Protein AF-A0A849QT99-F1 (afdb_monomer)

Structure (mmCIF, N/CA/C/O backbone):
data_AF-A0A849QT99-F1
#
_entry.id   AF-A0A849QT99-F1
#
loop_
_atom_site.group_PDB
_atom_site.id
_atom_site.type_symbol
_atom_site.label_atom_id
_atom_site.label_alt_id
_atom_site.label_comp_id
_atom_site.label_asym_id
_atom_site.label_entity_id
_atom_site.label_seq_id
_atom_site.pdbx_PDB_ins_code
_atom_site.Cartn_x
_atom_site.Cartn_y
_atom_site.Cartn_z
_atom_site.occupancy
_atom_site.B_iso_or_equiv
_atom_site.auth_seq_id
_atom_site.auth_comp_id
_atom_site.auth_asym_id
_atom_site.auth_atom_id
_atom_site.pdbx_PDB_model_num
ATOM 1 N N . MET A 1 1 ? -16.423 24.291 1.013 1.00 53.94 1 MET A N 1
ATOM 2 C CA . MET A 1 1 ? -15.463 23.301 0.474 1.00 53.94 1 MET A CA 1
ATOM 3 C C . MET A 1 1 ? -14.773 23.916 -0.740 1.00 53.94 1 MET A C 1
ATOM 5 O O . MET A 1 1 ? -15.398 24.032 -1.789 1.00 53.94 1 MET A O 1
ATOM 9 N N . ALA A 1 2 ? -13.547 24.424 -0.593 1.00 51.53 2 ALA A N 1
ATOM 10 C CA . ALA A 1 2 ? -12.810 24.988 -1.724 1.00 51.53 2 ALA A CA 1
ATOM 11 C C . ALA A 1 2 ? -12.424 23.840 -2.667 1.00 51.53 2 ALA A C 1
ATOM 13 O O . ALA A 1 2 ? -11.686 22.941 -2.269 1.00 51.53 2 ALA A O 1
ATOM 14 N N . LYS A 1 3 ? -12.962 23.822 -3.894 1.00 58.91 3 LYS A N 1
ATOM 15 C CA . LYS A 1 3 ? -12.479 22.886 -4.916 1.00 58.91 3 LYS A CA 1
ATOM 16 C C . LYS A 1 3 ? -10.993 23.191 -5.122 1.00 58.91 3 LYS A C 1
ATOM 18 O O . LYS A 1 3 ? -10.685 24.364 -5.354 1.00 58.91 3 LYS A O 1
ATOM 23 N N . PRO A 1 4 ? -10.080 22.203 -5.052 1.00 63.72 4 PRO A N 1
ATOM 24 C CA . PRO A 1 4 ? -8.715 22.442 -5.494 1.00 63.72 4 PRO A CA 1
ATOM 25 C C . PRO A 1 4 ? -8.794 23.030 -6.902 1.00 63.72 4 PRO A C 1
ATOM 27 O O . PRO A 1 4 ? -9.534 22.525 -7.755 1.00 63.72 4 PRO A O 1
ATOM 30 N N . GLY A 1 5 ? -8.111 24.155 -7.121 1.00 77.69 5 GLY A N 1
ATOM 31 C CA . GLY A 1 5 ? -8.094 24.784 -8.435 1.00 77.69 5 GLY A CA 1
ATOM 32 C C . GLY A 1 5 ? -7.658 23.745 -9.466 1.00 77.69 5 GLY A C 1
ATOM 33 O O . GLY A 1 5 ? -6.750 22.961 -9.189 1.00 77.69 5 GLY A O 1
ATOM 34 N N . LYS A 1 6 ? -8.295 23.713 -10.644 1.00 84.25 6 LYS A N 1
ATOM 35 C CA . LYS A 1 6 ? -7.950 22.763 -11.723 1.00 84.25 6 LYS A CA 1
ATOM 36 C C . LYS A 1 6 ? -6.435 22.731 -11.994 1.00 84.25 6 LYS A C 1
ATOM 38 O O . LYS A 1 6 ? -5.886 21.673 -12.280 1.00 84.25 6 LYS A O 1
ATOM 43 N N . SER A 1 7 ? -5.766 23.869 -11.803 1.00 85.50 7 SER A N 1
ATOM 44 C CA . SER A 1 7 ? -4.314 24.032 -11.877 1.00 85.50 7 SER A CA 1
ATOM 45 C C . SER A 1 7 ? -3.535 23.156 -10.888 1.00 85.50 7 SER A C 1
ATOM 47 O O . SER A 1 7 ? -2.526 22.580 -11.269 1.00 85.50 7 SER A O 1
ATOM 49 N N . VAL A 1 8 ? -3.997 22.997 -9.643 1.00 90.25 8 VAL A N 1
ATOM 50 C CA . VAL A 1 8 ? -3.313 22.176 -8.626 1.00 90.25 8 VAL A CA 1
ATOM 51 C C . VAL A 1 8 ? -3.370 20.697 -8.996 1.00 90.25 8 VAL A C 1
ATOM 53 O O . VAL A 1 8 ? -2.347 20.023 -8.973 1.00 90.25 8 VAL A O 1
ATOM 56 N N . ILE A 1 9 ? -4.547 20.200 -9.393 1.00 89.12 9 ILE A N 1
ATOM 57 C CA . ILE A 1 9 ? -4.707 18.804 -9.836 1.00 89.12 9 ILE A CA 1
ATOM 58 C C . ILE A 1 9 ? -3.807 18.528 -11.042 1.00 89.12 9 ILE A C 1
ATOM 60 O O . ILE A 1 9 ? -3.132 17.503 -11.087 1.00 89.12 9 ILE A O 1
ATOM 64 N N . PHE A 1 10 ? -3.769 19.457 -11.997 1.00 90.06 10 PHE A N 1
ATOM 65 C CA . PHE A 1 10 ? -2.917 19.340 -13.172 1.00 90.06 10 PHE A CA 1
ATOM 66 C C . PHE A 1 10 ? -1.425 19.280 -12.808 1.00 90.06 10 PHE A C 1
ATOM 68 O O . PHE A 1 10 ? -0.713 18.408 -13.298 1.00 90.06 10 PHE A O 1
ATOM 75 N N . ILE A 1 11 ? -0.963 20.143 -11.896 1.00 93.81 11 ILE A N 1
ATOM 76 C CA . ILE A 1 11 ? 0.425 20.133 -11.410 1.00 93.81 11 ILE A CA 1
ATOM 77 C C . ILE A 1 11 ? 0.756 18.807 -10.714 1.00 93.81 11 ILE A C 1
ATOM 79 O O . ILE A 1 11 ? 1.790 18.211 -11.002 1.00 93.81 11 ILE A O 1
ATOM 83 N N . LEU A 1 12 ? -0.119 18.306 -9.837 1.00 92.25 12 LEU A N 1
ATOM 84 C CA . LEU A 1 12 ? 0.098 17.028 -9.148 1.00 92.25 12 LEU A CA 1
ATOM 85 C C . LEU A 1 12 ? 0.144 15.847 -10.126 1.00 92.25 12 LEU A C 1
ATOM 87 O O . LEU A 1 12 ? 0.982 14.960 -9.973 1.00 92.25 12 LEU A O 1
ATOM 91 N N . ALA A 1 13 ? -0.710 15.851 -11.152 1.00 91.12 13 ALA A N 1
ATOM 92 C CA . ALA A 1 13 ? -0.686 14.837 -12.201 1.00 91.12 13 ALA A CA 1
ATOM 93 C C . ALA A 1 13 ? 0.628 14.876 -13.001 1.00 91.12 13 ALA A C 1
ATOM 95 O O . ALA A 1 13 ? 1.228 13.829 -13.242 1.00 91.12 13 ALA A O 1
ATOM 96 N N . LEU A 1 14 ? 1.119 16.071 -13.352 1.00 92.62 14 LEU A N 1
ATOM 97 C CA . LEU A 1 14 ? 2.417 16.231 -14.015 1.00 92.62 14 LEU A CA 1
ATOM 98 C C . LEU A 1 14 ? 3.575 15.735 -13.144 1.00 92.62 14 LEU A C 1
ATOM 100 O O . LEU A 1 14 ? 4.442 15.015 -13.637 1.00 92.62 14 LEU A O 1
ATOM 104 N N . LEU A 1 15 ? 3.574 16.070 -11.851 1.00 94.25 15 LEU A N 1
ATOM 105 C CA . LEU A 1 15 ? 4.593 15.601 -10.909 1.00 94.25 15 LEU A CA 1
ATOM 106 C C . LEU A 1 15 ? 4.579 14.077 -10.771 1.00 94.25 15 LEU A C 1
ATOM 108 O O . LEU A 1 15 ? 5.643 13.464 -10.746 1.00 94.25 15 LEU A O 1
ATOM 112 N N . LEU A 1 16 ? 3.397 13.453 -10.740 1.00 93.25 16 LEU A N 1
ATOM 113 C CA . LEU A 1 16 ? 3.276 11.997 -10.701 1.00 93.25 16 LEU A CA 1
ATOM 114 C C . LEU A 1 16 ? 3.865 11.349 -11.962 1.00 93.25 16 LEU A C 1
ATOM 116 O O . LEU A 1 16 ? 4.638 10.400 -11.855 1.00 93.25 16 LEU A O 1
ATOM 120 N N . ILE A 1 17 ? 3.549 11.877 -13.148 1.00 90.19 17 ILE A N 1
ATOM 121 C CA . ILE A 1 17 ? 4.090 11.372 -14.420 1.00 90.19 17 ILE A CA 1
ATOM 122 C C . ILE A 1 17 ? 5.618 11.517 -14.447 1.00 90.19 17 ILE A C 1
ATOM 124 O O . ILE A 1 17 ? 6.328 10.556 -14.749 1.00 90.19 17 ILE A O 1
ATOM 128 N N . ALA A 1 18 ? 6.138 12.688 -14.070 1.00 91.31 18 ALA A N 1
ATOM 129 C CA . ALA A 1 18 ? 7.574 12.941 -14.002 1.00 91.31 18 ALA A CA 1
ATOM 130 C C . ALA A 1 18 ? 8.279 12.009 -13.000 1.00 91.31 18 ALA A C 1
ATOM 132 O O . ALA A 1 18 ? 9.357 11.486 -13.295 1.00 91.31 18 ALA A O 1
ATOM 133 N N . ALA A 1 19 ? 7.653 11.741 -11.849 1.00 92.81 19 ALA A N 1
ATOM 134 C CA . ALA A 1 19 ? 8.160 10.803 -10.856 1.00 92.81 19 ALA A CA 1
ATOM 135 C C . ALA A 1 19 ? 8.186 9.367 -11.394 1.00 92.81 19 ALA A C 1
ATOM 137 O O . ALA A 1 19 ? 9.161 8.656 -11.165 1.00 92.81 19 ALA A O 1
ATOM 138 N N . VAL A 1 20 ? 7.165 8.930 -12.135 1.00 91.94 20 VAL A N 1
ATOM 139 C CA . VAL A 1 20 ? 7.119 7.583 -12.728 1.00 91.94 20 VAL A CA 1
ATOM 140 C C . VAL A 1 20 ? 8.241 7.395 -13.755 1.00 91.94 20 VAL A C 1
ATOM 142 O O . VAL A 1 20 ? 8.965 6.398 -13.703 1.00 91.94 20 VAL A O 1
ATOM 145 N N . ILE A 1 21 ? 8.439 8.370 -14.647 1.00 89.94 21 ILE A N 1
ATOM 146 C CA . ILE A 1 21 ? 9.505 8.334 -15.664 1.00 89.94 21 ILE A CA 1
ATOM 147 C C . ILE A 1 21 ? 10.889 8.341 -14.999 1.00 89.94 21 ILE A C 1
ATOM 149 O O . ILE A 1 21 ? 11.753 7.531 -15.333 1.00 89.94 21 ILE A O 1
ATOM 153 N N . SER A 1 22 ? 11.092 9.212 -14.011 1.00 90.25 22 SER A N 1
ATOM 154 C CA . SER A 1 22 ? 12.375 9.318 -13.305 1.00 90.25 22 SER A CA 1
ATOM 155 C C . SER A 1 22 ? 12.701 8.051 -12.511 1.00 90.25 22 SER A C 1
ATOM 157 O O . SER A 1 22 ? 13.819 7.548 -12.575 1.00 90.25 22 SER A O 1
ATOM 159 N N . ASN A 1 23 ? 11.725 7.479 -11.799 1.00 91.81 23 ASN A N 1
ATOM 160 C CA . ASN A 1 23 ? 11.951 6.278 -10.991 1.00 91.81 23 ASN A CA 1
ATOM 161 C C . ASN A 1 23 ? 12.163 5.015 -11.833 1.00 91.81 23 ASN A C 1
ATOM 163 O O . ASN A 1 23 ? 12.862 4.105 -11.399 1.00 91.81 23 ASN A O 1
ATOM 167 N N . THR A 1 24 ? 11.593 4.940 -13.036 1.00 91.50 24 THR A N 1
ATOM 168 C CA . THR A 1 24 ? 11.856 3.819 -13.956 1.00 91.50 24 THR A CA 1
ATOM 169 C C . THR A 1 24 ? 13.264 3.893 -14.559 1.00 91.50 24 THR A C 1
ATOM 171 O O . THR A 1 24 ? 13.890 2.860 -14.789 1.00 91.50 24 THR A O 1
ATOM 174 N N . ALA A 1 25 ? 13.826 5.091 -14.720 1.00 89.81 25 ALA A N 1
ATOM 175 C CA . ALA A 1 25 ? 15.198 5.292 -15.191 1.00 89.81 25 ALA A CA 1
ATOM 176 C C . ALA A 1 25 ? 16.273 4.836 -14.173 1.00 89.81 25 ALA A C 1
ATOM 178 O O . ALA A 1 25 ? 17.350 4.364 -14.553 1.00 89.81 25 ALA A O 1
ATOM 179 N N . ILE A 1 26 ? 15.966 4.900 -12.872 1.00 89.38 26 ILE A N 1
ATOM 180 C CA . ILE A 1 26 ? 16.900 4.593 -11.777 1.00 89.38 26 ILE A CA 1
ATOM 181 C C . ILE A 1 26 ? 16.847 3.101 -11.398 1.00 89.38 26 ILE A C 1
ATOM 183 O O . ILE A 1 26 ? 15.781 2.517 -11.215 1.00 89.38 26 ILE A O 1
ATOM 187 N N . GLY A 1 27 ? 18.011 2.464 -11.245 1.00 86.81 27 GLY A N 1
ATOM 188 C CA . GLY A 1 27 ? 18.124 1.081 -10.774 1.00 86.81 27 GLY A CA 1
ATOM 189 C C . GLY A 1 27 ? 19.556 0.552 -10.829 1.00 86.81 27 GLY A C 1
ATOM 190 O O . GLY A 1 27 ? 20.497 1.321 -10.997 1.00 86.81 27 GLY A O 1
ATOM 191 N N . SER A 1 28 ? 19.722 -0.770 -10.716 1.00 83.81 28 SER A N 1
ATOM 192 C CA . SER A 1 28 ? 21.034 -1.445 -10.791 1.00 83.81 28 SER A CA 1
ATOM 193 C C . SER A 1 28 ? 21.766 -1.225 -12.118 1.00 83.81 28 SER A C 1
ATOM 195 O O . SER A 1 28 ? 22.984 -1.353 -12.181 1.00 83.81 28 SER A O 1
ATOM 197 N N . THR A 1 29 ? 21.027 -0.873 -13.169 1.00 86.75 29 THR A N 1
ATOM 198 C CA . THR A 1 29 ? 21.556 -0.405 -14.449 1.00 86.75 29 THR A CA 1
ATOM 199 C C . THR A 1 29 ? 21.038 1.007 -14.708 1.00 86.75 29 THR A C 1
ATOM 201 O O . THR A 1 29 ? 19.829 1.239 -14.715 1.00 86.75 29 THR A O 1
ATOM 204 N N . SER A 1 30 ? 21.913 1.988 -14.900 1.00 81.25 30 SER A N 1
ATOM 205 C CA . SER A 1 30 ? 21.450 3.327 -15.268 1.00 81.25 30 SER A CA 1
ATOM 206 C C . SER A 1 30 ? 20.892 3.292 -16.692 1.00 81.25 30 SER A C 1
ATOM 208 O O . SER A 1 30 ? 21.580 2.920 -17.640 1.00 81.25 30 SER A O 1
ATOM 210 N N . ILE A 1 31 ? 19.615 3.642 -16.838 1.00 90.44 31 ILE A N 1
ATOM 211 C CA . ILE A 1 31 ? 18.966 3.848 -18.134 1.00 90.44 31 ILE A CA 1
ATOM 212 C C . ILE A 1 31 ? 18.606 5.325 -18.178 1.00 90.44 31 ILE A C 1
ATOM 214 O O . ILE A 1 31 ? 18.011 5.834 -17.230 1.00 90.44 31 ILE A O 1
ATOM 218 N N . SER A 1 32 ? 18.996 6.029 -19.238 1.00 89.81 32 SER A N 1
ATOM 219 C CA . SER A 1 32 ? 18.742 7.465 -19.333 1.00 89.81 32 SER A CA 1
ATOM 220 C C . SER A 1 32 ? 17.229 7.762 -19.304 1.00 89.81 32 SER A C 1
ATOM 222 O O . SER A 1 32 ? 16.446 6.997 -19.881 1.00 89.81 32 SER A O 1
ATOM 224 N N . PRO A 1 33 ? 16.777 8.844 -18.636 1.00 87.88 33 PRO A N 1
ATOM 225 C CA . PRO A 1 33 ? 15.350 9.156 -18.520 1.00 87.88 33 PRO A CA 1
ATOM 226 C C . PRO A 1 33 ? 14.629 9.332 -19.859 1.00 87.88 33 PRO A C 1
ATOM 228 O O . PRO A 1 33 ? 13.448 9.006 -19.956 1.00 87.88 33 PRO A O 1
ATOM 231 N N . ASP A 1 34 ? 15.329 9.796 -20.896 1.00 89.69 34 ASP A N 1
ATOM 232 C CA . ASP A 1 34 ? 14.804 9.892 -22.258 1.00 89.69 34 ASP A CA 1
ATOM 233 C C . ASP A 1 34 ? 14.486 8.505 -22.831 1.00 89.69 34 ASP A C 1
ATOM 235 O O . ASP A 1 34 ? 13.385 8.289 -23.331 1.00 89.69 34 ASP A O 1
ATOM 239 N N . VAL A 1 35 ? 15.395 7.536 -22.684 1.00 90.12 35 VAL A N 1
ATOM 240 C CA . VAL A 1 35 ? 15.179 6.151 -23.122 1.00 90.12 35 VAL A CA 1
ATOM 241 C C . VAL A 1 35 ? 14.017 5.521 -22.358 1.00 90.12 35 VAL A C 1
ATOM 243 O O . VAL A 1 35 ? 13.148 4.902 -22.970 1.00 90.12 35 VAL A O 1
ATOM 246 N N . SER A 1 36 ? 13.949 5.738 -21.040 1.00 90.62 36 SER A N 1
ATOM 247 C CA . SER A 1 36 ? 12.822 5.278 -20.221 1.00 90.62 36 SER A CA 1
ATOM 248 C C . SER A 1 36 ? 11.493 5.847 -20.729 1.00 90.62 36 SER A C 1
ATOM 250 O O . SER A 1 36 ? 10.547 5.099 -20.972 1.00 90.62 36 SER A O 1
ATOM 252 N N . ALA A 1 37 ? 11.430 7.159 -20.982 1.00 90.31 37 ALA A N 1
ATOM 253 C CA . ALA A 1 37 ? 10.232 7.808 -21.505 1.00 90.31 37 ALA A CA 1
ATOM 254 C C . ALA A 1 37 ? 9.802 7.227 -22.861 1.00 90.31 37 ALA A C 1
ATOM 256 O O . ALA A 1 37 ? 8.620 6.938 -23.048 1.00 90.31 37 ALA A O 1
ATOM 257 N N . LYS A 1 38 ? 10.744 6.997 -23.785 1.00 90.69 38 LYS A N 1
ATOM 258 C CA . LYS A 1 38 ? 10.446 6.395 -25.095 1.00 90.69 38 LYS A CA 1
ATOM 259 C C . LYS A 1 38 ? 9.895 4.974 -24.971 1.00 90.69 38 LYS A C 1
ATOM 261 O O . LYS A 1 38 ? 8.909 4.651 -25.635 1.00 90.69 38 LYS A O 1
ATOM 266 N N . ILE A 1 39 ? 10.479 4.148 -24.097 1.00 90.62 39 ILE A N 1
ATOM 267 C CA . ILE A 1 39 ? 9.983 2.791 -23.825 1.00 90.62 39 ILE A CA 1
ATOM 268 C C . ILE A 1 39 ? 8.557 2.858 -23.268 1.00 90.62 39 ILE A C 1
ATOM 270 O O . ILE A 1 39 ? 7.673 2.162 -23.761 1.00 90.62 39 ILE A O 1
ATOM 274 N N . LEU A 1 40 ? 8.300 3.731 -22.287 1.00 90.69 40 LEU A N 1
ATOM 275 C CA . LEU A 1 40 ? 6.970 3.883 -21.691 1.00 90.69 40 LEU A CA 1
ATOM 276 C C . LEU A 1 40 ? 5.925 4.348 -22.711 1.00 90.69 40 LEU A C 1
ATOM 278 O O . LEU A 1 40 ? 4.847 3.764 -22.777 1.00 90.69 40 LEU A O 1
ATOM 282 N N . VAL A 1 41 ? 6.242 5.353 -23.532 1.00 90.19 41 VAL A N 1
ATOM 283 C CA . VAL A 1 41 ? 5.352 5.830 -24.605 1.00 90.19 41 VAL A CA 1
ATOM 284 C C . VAL A 1 41 ? 5.048 4.705 -25.592 1.00 90.19 41 VAL A C 1
ATOM 286 O O . VAL A 1 41 ? 3.888 4.509 -25.950 1.00 90.19 41 VAL A O 1
ATOM 289 N N . THR A 1 42 ? 6.062 3.930 -25.979 1.00 88.00 42 THR A N 1
ATOM 290 C CA . THR A 1 42 ? 5.898 2.796 -26.897 1.00 88.00 42 THR A CA 1
ATOM 291 C C . THR A 1 42 ? 5.004 1.718 -26.288 1.00 88.00 42 THR A C 1
ATOM 293 O O . THR A 1 42 ? 4.057 1.287 -26.934 1.00 88.00 42 THR A O 1
ATOM 296 N N . LYS A 1 43 ? 5.202 1.351 -25.015 1.00 88.69 43 LYS A N 1
ATOM 297 C CA . LYS A 1 43 ? 4.354 0.363 -24.324 1.00 88.69 43 LYS A CA 1
ATOM 298 C C . LYS A 1 43 ? 2.920 0.833 -24.103 1.00 88.69 43 LYS A C 1
ATOM 300 O O . LYS A 1 43 ? 1.990 0.039 -24.225 1.00 88.69 43 LYS A O 1
ATOM 305 N N . ILE A 1 44 ? 2.718 2.116 -23.806 1.00 87.44 44 ILE A N 1
ATOM 306 C CA . ILE A 1 44 ? 1.374 2.700 -23.719 1.00 87.44 44 ILE A CA 1
ATOM 307 C C . ILE A 1 44 ? 0.690 2.630 -25.085 1.00 87.44 44 ILE A C 1
ATOM 309 O O . ILE A 1 44 ? -0.462 2.213 -25.168 1.00 87.44 44 ILE A O 1
ATOM 313 N N . PHE A 1 45 ? 1.403 2.993 -26.151 1.00 86.25 45 PHE A N 1
ATOM 314 C CA . PHE A 1 45 ? 0.885 2.916 -27.511 1.00 86.25 45 PHE A CA 1
ATOM 315 C C . PHE A 1 45 ? 0.538 1.477 -27.912 1.00 86.25 45 PHE A C 1
ATOM 317 O O . PHE A 1 45 ? -0.572 1.245 -28.379 1.00 86.25 45 PHE A O 1
ATOM 324 N N . GLU A 1 46 ? 1.424 0.508 -27.660 1.00 84.00 46 GLU A N 1
ATOM 325 C CA . GLU A 1 46 ? 1.176 -0.922 -27.902 1.00 84.00 46 GLU A CA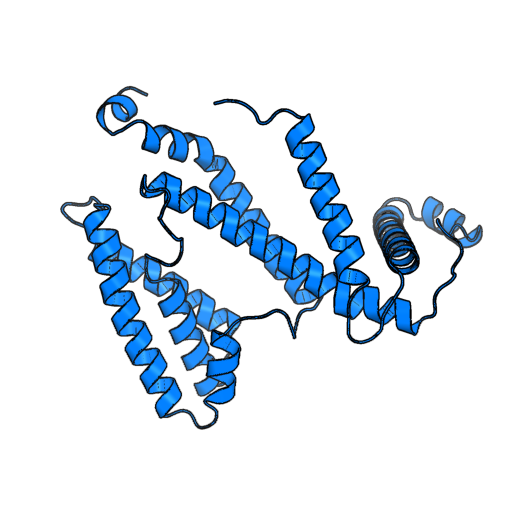 1
ATOM 326 C C . GLU A 1 46 ? -0.071 -1.416 -27.157 1.00 84.00 46 GLU A C 1
ATOM 328 O O . GLU A 1 46 ? -0.923 -2.073 -27.751 1.00 84.00 46 GLU A O 1
ATOM 333 N N . SER A 1 47 ? -0.231 -1.039 -25.885 1.00 84.94 47 SER A N 1
ATOM 334 C CA . SER A 1 47 ? -1.397 -1.405 -25.071 1.00 84.94 47 SER A CA 1
ATOM 335 C C . SER A 1 47 ? -2.704 -0.806 -25.611 1.00 84.94 47 SER A C 1
ATOM 337 O O . SER A 1 47 ? -3.719 -1.499 -25.730 1.00 84.94 47 SER A O 1
ATOM 339 N N . ILE A 1 48 ? -2.684 0.471 -26.014 1.00 84.25 48 ILE A N 1
ATOM 340 C CA . ILE A 1 48 ? -3.831 1.135 -26.654 1.00 84.25 48 ILE A CA 1
ATOM 341 C C . ILE A 1 48 ? -4.152 0.472 -27.996 1.00 84.25 48 ILE A C 1
ATOM 343 O O . ILE A 1 48 ? -5.324 0.249 -28.308 1.00 84.25 48 ILE A O 1
ATOM 347 N N . LEU A 1 49 ? -3.131 0.142 -28.785 1.00 81.88 49 LEU A N 1
ATOM 348 C CA . LEU A 1 49 ? -3.281 -0.485 -30.091 1.00 81.88 49 LEU A CA 1
ATOM 349 C C . LEU A 1 49 ? -3.859 -1.901 -29.971 1.00 81.88 49 LEU A C 1
ATOM 351 O O . LEU A 1 49 ? -4.744 -2.255 -30.748 1.00 81.88 49 LEU A O 1
ATOM 355 N N . GLU A 1 50 ? -3.426 -2.686 -28.982 1.00 82.94 50 GLU A N 1
ATOM 356 C CA . GLU A 1 50 ? -3.980 -4.013 -28.692 1.00 82.94 50 GLU A CA 1
ATOM 357 C C . GLU A 1 50 ? -5.452 -3.917 -28.265 1.00 82.94 50 GLU A C 1
ATOM 359 O O . GLU A 1 50 ? -6.305 -4.657 -28.764 1.00 82.94 50 GLU A O 1
ATOM 364 N N . MET A 1 51 ? -5.779 -2.970 -27.378 1.00 82.81 51 MET A N 1
ATOM 365 C CA . MET A 1 51 ? -7.158 -2.731 -26.947 1.00 82.81 51 MET A CA 1
ATOM 366 C C . MET A 1 51 ? -8.044 -2.285 -28.118 1.00 82.81 51 MET A C 1
ATOM 368 O O . MET A 1 51 ? -9.166 -2.767 -28.261 1.00 82.81 51 MET A O 1
ATOM 372 N N . THR A 1 52 ? -7.524 -1.417 -28.987 1.00 80.25 52 THR A N 1
ATOM 373 C CA . THR A 1 52 ? -8.222 -0.948 -30.191 1.00 80.25 52 THR A CA 1
ATOM 374 C C . THR A 1 52 ? -8.381 -2.068 -31.214 1.00 80.25 52 THR A C 1
ATOM 376 O O . THR A 1 52 ? -9.445 -2.184 -31.808 1.00 80.25 52 THR A O 1
ATOM 379 N N . GLY A 1 53 ? -7.387 -2.943 -31.382 1.00 78.06 53 GLY A N 1
ATOM 380 C CA . GLY A 1 53 ? -7.425 -4.055 -32.338 1.00 78.06 53 GLY A CA 1
ATOM 381 C C . GLY A 1 53 ? -8.445 -5.135 -32.003 1.00 78.06 53 GLY A C 1
ATOM 382 O O . GLY A 1 53 ? -9.002 -5.748 -32.911 1.00 78.06 53 GLY A O 1
ATOM 383 N N . LYS A 1 54 ? -8.774 -5.310 -30.717 1.00 81.38 54 LYS A N 1
ATOM 384 C CA . LYS A 1 54 ? -9.901 -6.157 -30.287 1.00 81.38 54 LYS A CA 1
ATOM 385 C C . LYS A 1 54 ? -11.258 -5.601 -30.735 1.00 81.38 54 LYS A C 1
ATOM 387 O O . LYS A 1 54 ? -12.201 -6.371 -30.885 1.00 81.38 54 LYS A O 1
ATOM 392 N N . ILE A 1 55 ? -11.355 -4.287 -30.947 1.00 80.69 55 ILE A N 1
ATOM 393 C CA . ILE A 1 55 ? -12.588 -3.587 -31.339 1.00 80.69 55 ILE A CA 1
ATOM 394 C C . ILE A 1 55 ? -12.623 -3.333 -32.860 1.00 80.69 55 ILE A C 1
ATOM 396 O O . ILE A 1 55 ? -13.669 -3.485 -33.484 1.00 80.69 55 ILE A O 1
ATOM 400 N N . PHE A 1 56 ? -11.482 -2.999 -33.475 1.00 81.94 56 PHE A N 1
ATOM 401 C CA . PHE A 1 56 ? -11.332 -2.650 -34.893 1.00 81.94 56 PHE A CA 1
ATOM 402 C C . PHE A 1 56 ? -10.109 -3.347 -35.530 1.00 81.94 56 PHE A C 1
ATOM 404 O O . PHE A 1 56 ? -9.067 -2.715 -35.738 1.00 81.94 56 PHE A O 1
ATOM 411 N N . PRO A 1 57 ? -10.217 -4.637 -35.900 1.00 76.56 57 PRO A N 1
ATOM 412 C CA . PRO A 1 57 ? -9.079 -5.436 -36.374 1.00 76.56 57 PRO A CA 1
ATOM 413 C C . PRO A 1 57 ? -8.402 -4.885 -37.641 1.00 76.56 57 PRO A C 1
ATOM 415 O O . PRO A 1 57 ? -7.183 -4.970 -37.794 1.00 76.56 57 PRO A O 1
ATOM 418 N N . SER A 1 58 ? -9.181 -4.281 -38.544 1.00 73.00 58 SER A N 1
ATOM 419 C CA . SER A 1 58 ? -8.696 -3.713 -39.809 1.00 73.00 58 SER A CA 1
ATOM 420 C C . SER A 1 58 ? -7.824 -2.467 -39.623 1.00 73.00 58 SER A C 1
ATOM 422 O O . SER A 1 58 ? -6.937 -2.217 -40.435 1.00 73.00 58 SER A O 1
ATOM 424 N N . VAL A 1 59 ? -8.026 -1.697 -38.549 1.00 73.00 59 VAL A N 1
ATOM 425 C CA . VAL A 1 59 ? -7.214 -0.507 -38.245 1.00 73.00 59 VAL A CA 1
ATOM 426 C C . VAL A 1 59 ? -5.829 -0.925 -37.753 1.00 73.00 59 VAL A C 1
ATOM 428 O O . VAL A 1 59 ? -4.820 -0.418 -38.241 1.00 73.00 59 VAL A O 1
ATOM 431 N N . THR A 1 60 ? -5.768 -1.901 -36.846 1.00 69.44 60 THR A N 1
ATOM 432 C CA . THR A 1 60 ? -4.505 -2.394 -36.280 1.00 69.44 60 THR A CA 1
ATOM 433 C C . THR A 1 60 ? -3.645 -3.105 -37.318 1.00 69.44 60 THR A C 1
ATOM 435 O O . THR A 1 60 ? -2.443 -2.853 -37.375 1.00 69.44 60 THR A O 1
ATOM 438 N N . ALA A 1 61 ? -4.256 -3.915 -38.191 1.00 68.06 61 ALA A N 1
ATOM 439 C CA . ALA A 1 61 ? -3.548 -4.579 -39.283 1.00 68.06 61 ALA A CA 1
ATOM 440 C C . ALA A 1 61 ? -2.892 -3.570 -40.243 1.00 68.06 61 ALA A C 1
ATOM 442 O O . ALA A 1 61 ? -1.732 -3.736 -40.610 1.00 68.06 61 ALA A O 1
ATOM 443 N N . ASN A 1 62 ? -3.592 -2.481 -40.583 1.00 69.25 62 ASN A N 1
ATOM 444 C CA . ASN A 1 62 ? -3.045 -1.416 -41.428 1.00 69.25 62 ASN A CA 1
ATOM 445 C C . ASN A 1 62 ? -1.930 -0.618 -40.729 1.00 69.25 62 ASN A C 1
ATOM 447 O O . ASN A 1 62 ? -0.964 -0.215 -41.372 1.00 69.25 62 ASN A O 1
ATOM 451 N N . MET A 1 63 ? -2.028 -0.389 -39.417 1.00 69.44 63 MET A N 1
ATOM 452 C CA . MET A 1 63 ? -0.988 0.316 -38.656 1.00 69.44 63 MET A CA 1
ATOM 453 C C . MET A 1 63 ? 0.285 -0.522 -38.476 1.00 69.44 63 MET A C 1
ATOM 455 O O . MET A 1 63 ? 1.385 0.007 -38.634 1.00 69.44 63 MET A O 1
ATOM 459 N N . GLN A 1 64 ? 0.149 -1.825 -38.206 1.00 68.00 64 GLN A N 1
ATOM 460 C CA . GLN A 1 64 ? 1.284 -2.750 -38.127 1.00 68.00 64 GLN A CA 1
ATOM 461 C C . GLN A 1 64 ? 1.937 -2.971 -39.496 1.00 68.00 64 GLN A C 1
ATOM 463 O O . GLN A 1 64 ? 3.161 -2.949 -39.587 1.00 68.00 64 GLN A O 1
ATOM 468 N N . ALA A 1 65 ? 1.144 -3.112 -40.566 1.00 63.31 65 ALA A N 1
ATOM 469 C CA . ALA A 1 65 ? 1.659 -3.265 -41.929 1.00 63.31 65 ALA A CA 1
ATOM 470 C C . ALA A 1 65 ? 2.467 -2.044 -42.404 1.00 63.31 65 ALA A C 1
ATOM 472 O O . ALA A 1 65 ? 3.417 -2.197 -43.165 1.00 63.31 65 ALA A O 1
ATOM 473 N N . ASN A 1 66 ? 2.127 -0.848 -41.917 1.00 70.56 66 ASN A N 1
ATOM 474 C CA . ASN A 1 66 ? 2.838 0.393 -42.227 1.00 70.56 66 ASN A CA 1
ATOM 475 C C . ASN A 1 66 ? 3.999 0.704 -41.264 1.00 70.56 66 ASN A C 1
ATOM 477 O O . ASN A 1 66 ? 4.604 1.768 -41.376 1.00 70.56 66 ASN A O 1
ATOM 481 N N . GLY A 1 67 ? 4.314 -0.186 -40.313 1.00 65.88 67 GLY A N 1
ATOM 482 C CA . GLY A 1 67 ? 5.449 -0.016 -39.400 1.00 65.88 67 GLY A CA 1
ATOM 483 C C . GLY A 1 67 ? 5.344 1.208 -38.483 1.00 65.88 67 GLY A C 1
ATOM 484 O O . GLY A 1 67 ? 6.366 1.797 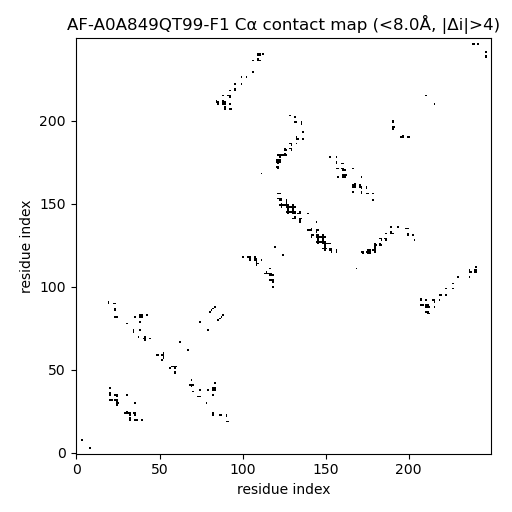-38.132 1.00 65.88 67 GLY A O 1
ATOM 485 N N . TYR A 1 68 ? 4.127 1.621 -38.108 1.00 65.88 68 TYR A N 1
ATOM 486 C CA . TYR A 1 68 ? 3.922 2.802 -37.267 1.00 65.88 68 TYR A CA 1
ATOM 487 C C . TYR A 1 68 ? 4.361 2.530 -35.820 1.00 65.88 68 TYR A C 1
ATOM 489 O O . TYR A 1 68 ? 3.588 2.040 -34.996 1.00 65.88 68 TYR A O 1
ATOM 497 N N . TYR A 1 69 ? 5.605 2.890 -35.507 1.00 67.00 69 TYR A N 1
ATOM 498 C CA . TYR A 1 69 ? 6.073 3.064 -34.136 1.00 67.00 69 TYR A CA 1
ATOM 499 C C . TYR A 1 69 ? 6.043 4.552 -33.780 1.00 67.00 69 TYR A C 1
ATOM 501 O O . TYR A 1 69 ? 6.462 5.383 -34.587 1.00 67.00 69 TYR A O 1
ATOM 509 N N . PRO A 1 70 ? 5.566 4.922 -32.580 1.00 74.62 70 PRO A N 1
ATOM 510 C CA . PRO A 1 70 ? 5.467 6.324 -32.181 1.00 74.62 70 PRO A CA 1
ATOM 511 C C . PRO A 1 70 ? 6.843 6.989 -32.040 1.00 74.62 70 PRO A C 1
ATOM 513 O O . PRO A 1 70 ? 6.943 8.212 -32.114 1.00 74.62 70 PRO A O 1
ATOM 516 N N . VAL A 1 71 ? 7.896 6.197 -31.815 1.00 82.69 71 VAL A N 1
ATOM 517 C CA . VAL A 1 71 ? 9.271 6.662 -31.635 1.00 82.69 71 VAL A CA 1
ATOM 518 C C . VAL A 1 71 ? 10.236 5.651 -32.252 1.00 82.69 71 VAL A C 1
ATOM 520 O O . VAL A 1 71 ? 10.008 4.446 -32.177 1.00 82.69 71 VAL A O 1
ATOM 523 N N . GLU A 1 72 ? 11.335 6.138 -32.827 1.00 83.38 72 GLU A N 1
ATOM 524 C CA . GLU A 1 72 ? 12.443 5.295 -33.277 1.00 83.38 72 GLU A CA 1
ATOM 525 C C . GLU A 1 72 ? 13.047 4.500 -32.104 1.00 83.38 72 GLU A C 1
ATOM 527 O O . GLU A 1 72 ? 13.329 5.051 -31.031 1.00 83.38 72 GLU A O 1
ATOM 532 N N . LYS A 1 73 ? 13.254 3.194 -32.309 1.00 85.75 73 LYS A N 1
ATOM 533 C CA . LYS A 1 73 ? 13.810 2.295 -31.295 1.00 85.75 73 LYS A CA 1
ATOM 534 C C . LYS A 1 73 ? 15.310 2.543 -31.132 1.00 85.75 73 LYS A C 1
ATOM 536 O O . LYS A 1 73 ? 16.121 2.054 -31.909 1.00 85.75 73 LYS A O 1
ATOM 541 N N . THR A 1 74 ? 15.674 3.272 -30.079 1.00 89.50 74 THR A N 1
ATOM 542 C CA . THR A 1 74 ? 17.075 3.575 -29.723 1.00 89.50 74 THR A CA 1
ATOM 543 C C . THR A 1 74 ? 17.603 2.745 -28.546 1.00 89.50 74 THR A C 1
ATOM 545 O O . THR A 1 74 ? 18.680 3.034 -28.033 1.00 89.50 74 THR A O 1
ATOM 548 N N . TRP A 1 75 ? 16.832 1.770 -28.059 1.00 91.12 75 TRP A N 1
ATOM 549 C CA . TRP A 1 75 ? 17.133 0.976 -26.861 1.00 91.12 75 TRP A CA 1
ATOM 550 C C . TRP A 1 75 ? 17.302 -0.508 -27.176 1.00 91.12 75 TRP A C 1
ATOM 552 O O . TRP A 1 75 ? 16.814 -1.007 -28.191 1.00 91.12 75 TRP A O 1
ATOM 562 N N . THR A 1 76 ? 17.981 -1.220 -26.279 1.00 92.50 76 THR A N 1
ATOM 563 C CA . THR A 1 76 ? 18.168 -2.672 -26.383 1.00 92.50 76 THR A CA 1
ATOM 564 C C . THR A 1 76 ? 16.963 -3.435 -25.838 1.00 92.50 76 THR A C 1
ATOM 566 O O . THR A 1 76 ? 16.244 -2.942 -24.967 1.00 92.50 76 THR A O 1
ATOM 569 N N . ASP A 1 77 ? 16.770 -4.677 -26.284 1.00 91.19 77 ASP A N 1
ATOM 570 C CA . ASP A 1 77 ? 15.692 -5.542 -25.776 1.00 91.19 77 ASP A CA 1
ATOM 571 C C . ASP A 1 77 ? 15.816 -5.779 -24.261 1.00 91.19 77 ASP A C 1
ATOM 573 O O . ASP A 1 77 ? 14.824 -5.785 -23.534 1.00 91.19 77 ASP A O 1
ATOM 577 N N . SER A 1 78 ? 17.047 -5.869 -23.745 1.00 93.00 78 SER A N 1
ATOM 578 C CA . SER A 1 78 ? 17.300 -5.975 -22.305 1.00 93.00 78 SER A CA 1
ATOM 579 C C . SER A 1 78 ? 16.831 -4.738 -21.533 1.00 93.00 78 SER A C 1
ATOM 581 O O . SER A 1 78 ? 16.279 -4.872 -20.443 1.00 93.00 78 SER A O 1
ATOM 583 N N . GLN A 1 79 ? 17.041 -3.530 -22.072 1.00 93.25 79 GLN A N 1
ATOM 584 C CA . GLN A 1 79 ? 16.539 -2.294 -21.455 1.00 93.25 79 GLN A CA 1
ATOM 585 C C . GLN A 1 79 ? 15.010 -2.263 -21.451 1.00 93.25 79 GLN A C 1
ATOM 587 O O . GLN A 1 79 ? 14.416 -1.862 -20.452 1.00 93.25 79 GLN A O 1
ATOM 592 N N . GLU A 1 80 ? 14.387 -2.729 -22.534 1.00 92.31 80 GLU A N 1
ATOM 593 C CA . GLU A 1 80 ? 12.935 -2.828 -22.649 1.00 92.31 80 GLU A CA 1
ATOM 594 C C . GLU A 1 80 ? 12.348 -3.728 -21.557 1.00 92.31 80 GLU A C 1
ATOM 596 O O . GLU A 1 80 ? 11.510 -3.258 -20.791 1.00 92.31 80 GLU A O 1
ATOM 601 N N . ILE A 1 81 ? 12.868 -4.953 -21.400 1.00 92.69 81 ILE A N 1
ATOM 602 C CA . ILE A 1 81 ? 12.427 -5.919 -20.375 1.00 92.69 81 ILE A CA 1
ATOM 603 C C . ILE A 1 81 ? 12.633 -5.367 -18.958 1.00 92.69 81 ILE A C 1
ATOM 605 O O . ILE A 1 81 ? 11.752 -5.466 -18.100 1.00 92.69 81 ILE A O 1
ATOM 609 N N . ILE A 1 82 ? 13.790 -4.752 -18.683 1.00 93.81 82 ILE A N 1
ATOM 610 C CA . ILE A 1 82 ? 14.076 -4.168 -17.363 1.00 93.81 82 ILE A CA 1
ATOM 611 C C . ILE A 1 82 ? 13.047 -3.085 -17.018 1.00 93.81 82 ILE A C 1
ATOM 613 O O . ILE A 1 82 ? 12.555 -3.034 -15.886 1.00 93.81 82 ILE A O 1
ATOM 617 N N . ILE A 1 83 ? 12.723 -2.209 -17.969 1.00 94.50 83 ILE A N 1
ATOM 618 C CA . ILE A 1 83 ? 11.753 -1.140 -17.743 1.00 94.50 83 ILE A CA 1
ATOM 619 C C . ILE A 1 83 ? 10.339 -1.716 -17.633 1.00 94.50 83 ILE A C 1
ATOM 621 O O . ILE A 1 83 ? 9.657 -1.409 -16.656 1.00 94.50 83 ILE A O 1
ATOM 625 N N . SER A 1 84 ? 9.907 -2.559 -18.574 1.00 92.62 84 SER A N 1
ATOM 626 C CA . SER A 1 84 ? 8.516 -3.015 -18.676 1.00 92.62 84 SER A CA 1
ATOM 627 C C . SER A 1 84 ? 8.119 -4.028 -17.608 1.00 92.62 84 SER A C 1
ATOM 629 O O . SER A 1 84 ? 7.020 -3.926 -17.065 1.00 92.62 84 SER A O 1
ATOM 631 N N . ASP A 1 85 ? 8.997 -4.976 -17.278 1.00 93.00 85 ASP A N 1
ATOM 632 C CA . ASP A 1 85 ? 8.613 -6.162 -16.503 1.00 93.00 85 ASP A CA 1
ATOM 633 C C . ASP A 1 85 ? 9.158 -6.138 -15.077 1.00 93.00 85 ASP A C 1
ATOM 635 O O . ASP A 1 85 ? 8.622 -6.809 -14.195 1.00 93.00 85 ASP A O 1
ATOM 639 N N . ILE A 1 86 ? 10.189 -5.326 -14.820 1.00 93.56 86 ILE A N 1
ATOM 640 C CA . ILE A 1 86 ? 10.833 -5.239 -13.505 1.00 93.56 86 ILE A CA 1
ATOM 641 C C . ILE A 1 86 ? 10.528 -3.898 -12.830 1.00 93.56 86 ILE A C 1
ATOM 643 O O . ILE A 1 86 ? 10.022 -3.864 -11.705 1.00 93.56 86 ILE A O 1
ATOM 647 N N . ARG A 1 87 ? 10.835 -2.770 -13.484 1.00 94.88 87 ARG A N 1
ATOM 648 C CA . ARG A 1 87 ? 10.758 -1.446 -12.841 1.00 94.88 87 ARG A CA 1
ATOM 649 C C . ARG A 1 87 ? 9.367 -0.844 -12.872 1.00 94.88 87 ARG A C 1
ATOM 651 O O . ARG A 1 87 ? 8.902 -0.366 -11.839 1.00 94.88 87 ARG A O 1
ATOM 658 N N . LEU A 1 88 ? 8.694 -0.882 -14.018 1.00 94.62 88 LEU A N 1
ATOM 659 C CA . LEU A 1 88 ? 7.372 -0.286 -14.164 1.00 94.62 88 LEU A CA 1
ATOM 660 C C . LEU A 1 88 ? 6.347 -0.899 -13.192 1.00 94.62 88 LEU A C 1
ATOM 662 O O . LEU A 1 88 ? 5.692 -0.122 -12.494 1.00 94.62 88 LEU A O 1
ATOM 666 N N . PRO A 1 89 ? 6.256 -2.234 -13.007 1.00 96.19 89 PRO A N 1
ATOM 667 C CA . PRO A 1 89 ? 5.341 -2.808 -12.025 1.00 96.19 89 PRO A CA 1
ATOM 668 C C . PRO A 1 89 ? 5.648 -2.349 -10.598 1.00 96.19 89 PRO A C 1
ATOM 670 O O . PRO A 1 89 ? 4.731 -2.070 -9.830 1.00 96.19 89 PRO A O 1
ATOM 673 N N . ARG A 1 90 ? 6.934 -2.220 -10.240 1.00 95.88 90 ARG A N 1
ATOM 674 C CA . ARG A 1 90 ? 7.363 -1.736 -8.920 1.00 95.88 90 ARG A CA 1
ATOM 675 C C . ARG A 1 90 ? 6.959 -0.281 -8.685 1.00 95.88 90 ARG A C 1
ATOM 677 O O . ARG A 1 90 ? 6.429 0.028 -7.621 1.00 95.88 90 ARG A O 1
ATOM 684 N N . VAL A 1 91 ? 7.190 0.594 -9.663 1.00 95.75 91 VAL A N 1
ATOM 685 C CA . VAL A 1 91 ? 6.854 2.025 -9.579 1.00 95.75 91 VAL A CA 1
ATOM 686 C C . VAL A 1 91 ? 5.340 2.233 -9.519 1.00 95.75 91 VAL A C 1
ATOM 688 O O . VAL A 1 91 ? 4.861 3.002 -8.687 1.00 95.75 91 VAL A O 1
ATOM 691 N N . LEU A 1 92 ? 4.572 1.505 -10.333 1.00 95.81 92 LEU A N 1
ATOM 692 C CA . LEU A 1 92 ? 3.109 1.564 -10.296 1.00 95.81 92 LEU A CA 1
ATOM 693 C C . LEU A 1 92 ? 2.551 1.031 -8.976 1.00 95.81 92 LEU A C 1
ATOM 695 O O . LEU A 1 92 ? 1.656 1.646 -8.401 1.00 95.81 92 LEU A O 1
ATOM 699 N N . LEU A 1 93 ? 3.097 -0.072 -8.458 1.00 96.50 93 LEU A N 1
ATOM 700 C CA . LEU A 1 93 ? 2.688 -0.601 -7.160 1.00 96.50 93 LEU A CA 1
ATOM 701 C C . LEU A 1 93 ? 2.992 0.397 -6.030 1.00 96.50 93 LEU A C 1
ATOM 703 O O . LEU A 1 93 ? 2.149 0.587 -5.159 1.00 96.50 93 LEU A O 1
ATOM 707 N N . ALA A 1 94 ? 4.140 1.085 -6.076 1.00 96.06 94 ALA A N 1
ATOM 708 C CA . ALA A 1 94 ? 4.475 2.150 -5.128 1.00 96.06 94 ALA A CA 1
ATOM 709 C C . ALA A 1 94 ? 3.456 3.300 -5.171 1.00 96.06 94 ALA A C 1
ATOM 711 O O . ALA A 1 94 ? 2.966 3.729 -4.127 1.00 96.06 94 ALA A O 1
ATOM 712 N N . ALA A 1 95 ? 3.102 3.765 -6.373 1.00 95.75 95 ALA A N 1
ATOM 713 C CA . ALA A 1 95 ? 2.111 4.822 -6.558 1.00 95.75 95 ALA A CA 1
ATOM 714 C C . ALA A 1 95 ? 0.722 4.407 -6.039 1.00 95.75 95 ALA A C 1
ATOM 716 O O . ALA A 1 95 ? 0.068 5.180 -5.340 1.00 95.75 95 ALA A O 1
ATOM 717 N N . LEU A 1 96 ? 0.294 3.173 -6.326 1.00 96.50 96 LEU A N 1
ATOM 718 C CA . LEU A 1 96 ? -0.979 2.620 -5.857 1.00 96.50 96 LEU A CA 1
ATOM 719 C C . LEU A 1 96 ? -1.031 2.515 -4.328 1.00 96.50 96 LEU A C 1
ATOM 721 O O . LEU A 1 96 ? -1.985 2.992 -3.715 1.00 96.50 96 LEU A O 1
ATOM 725 N N . VAL A 1 97 ? -0.004 1.930 -3.705 1.00 95.50 97 VAL A N 1
ATOM 726 C CA . VAL A 1 97 ? 0.080 1.808 -2.241 1.00 95.50 97 VAL A CA 1
ATOM 727 C C . VAL A 1 97 ? 0.112 3.191 -1.586 1.00 95.50 97 VAL A C 1
ATOM 729 O O . VAL A 1 97 ? -0.610 3.417 -0.618 1.00 95.50 97 VAL A O 1
ATOM 732 N N . GLY A 1 98 ? 0.868 4.143 -2.143 1.00 95.69 98 GLY A N 1
ATOM 733 C CA . GLY A 1 98 ? 0.888 5.529 -1.670 1.00 95.69 98 GLY A CA 1
ATOM 734 C C . GLY A 1 98 ? -0.488 6.201 -1.733 1.00 95.69 98 GLY A C 1
ATOM 735 O O . GLY A 1 98 ? -0.913 6.822 -0.759 1.00 95.69 98 GLY A O 1
ATOM 736 N N . ALA A 1 99 ? -1.225 6.020 -2.833 1.00 95.50 99 ALA A N 1
ATOM 737 C CA . ALA A 1 99 ? -2.590 6.529 -2.971 1.00 95.50 99 ALA A CA 1
ATOM 738 C C . ALA A 1 99 ? -3.553 5.904 -1.945 1.00 95.50 99 ALA A C 1
ATOM 740 O O . ALA A 1 99 ? -4.353 6.620 -1.338 1.00 95.50 99 ALA A O 1
ATOM 741 N N . ALA A 1 100 ? -3.457 4.592 -1.709 1.00 95.25 100 ALA A N 1
ATOM 742 C CA . ALA A 1 100 ? -4.277 3.901 -0.717 1.00 95.25 100 ALA A CA 1
ATOM 743 C C . ALA A 1 100 ? -3.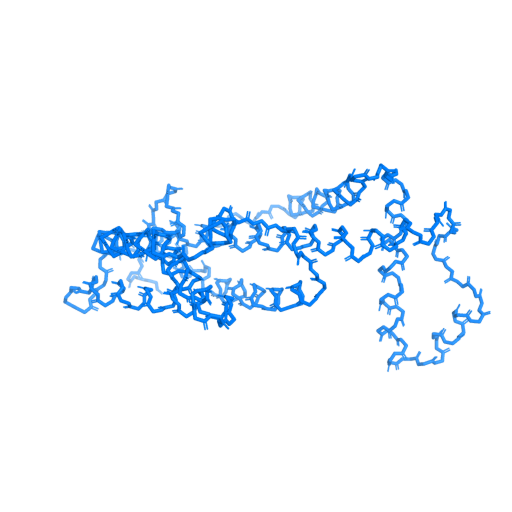997 4.387 0.710 1.00 95.25 100 ALA A C 1
ATOM 745 O O . ALA A 1 100 ? -4.936 4.736 1.422 1.00 95.25 100 ALA A O 1
ATOM 746 N N . LEU A 1 101 ? -2.723 4.464 1.109 1.00 94.25 101 LEU A N 1
ATOM 747 C CA . LEU A 1 101 ? -2.331 4.929 2.442 1.00 94.25 101 LEU A CA 1
ATOM 748 C C . LEU A 1 101 ? -2.712 6.395 2.667 1.00 94.25 101 LEU A C 1
ATOM 750 O O . LEU A 1 101 ? -3.254 6.725 3.718 1.00 94.25 101 LEU A O 1
ATOM 754 N N . SER A 1 102 ? -2.510 7.262 1.669 1.00 94.44 102 SER A N 1
ATOM 755 C CA . SER A 1 102 ? -2.917 8.669 1.746 1.00 94.44 102 SER A CA 1
ATOM 756 C C . SER A 1 102 ? -4.436 8.820 1.888 1.00 94.44 102 SER A C 1
ATOM 758 O O . SER A 1 102 ? -4.905 9.579 2.737 1.00 94.44 102 SER A O 1
ATOM 760 N N . THR A 1 103 ? -5.214 8.056 1.114 1.00 94.56 103 THR A N 1
ATOM 761 C CA . THR A 1 103 ? -6.683 8.102 1.179 1.00 94.56 103 THR A CA 1
ATOM 762 C C . T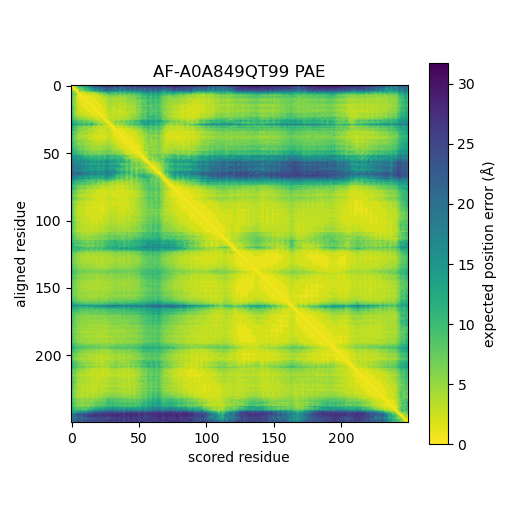HR A 1 103 ? -7.200 7.549 2.508 1.00 94.56 103 THR A C 1
ATOM 764 O O . THR A 1 103 ? -8.070 8.161 3.126 1.00 94.56 103 THR A O 1
ATOM 767 N N . ALA A 1 104 ? -6.647 6.429 2.983 1.00 93.44 104 ALA A N 1
ATOM 768 C CA . ALA A 1 104 ? -6.995 5.847 4.277 1.00 93.44 104 ALA A CA 1
ATOM 769 C C . ALA A 1 104 ? -6.642 6.790 5.437 1.00 93.44 104 ALA A C 1
ATOM 771 O O . ALA A 1 104 ? -7.463 6.985 6.330 1.00 93.44 104 ALA A O 1
ATOM 772 N N . GLY A 1 105 ? -5.467 7.426 5.396 1.00 92.94 105 GLY A N 1
ATOM 773 C CA . GLY A 1 105 ? -5.060 8.432 6.376 1.00 92.94 105 GLY A CA 1
ATOM 774 C C . GLY A 1 105 ? -6.006 9.629 6.402 1.00 92.94 105 GLY A C 1
ATOM 775 O O . GLY A 1 105 ? -6.509 9.982 7.463 1.00 92.94 105 GLY A O 1
ATOM 776 N N . CYS A 1 106 ? -6.345 10.189 5.238 1.00 92.06 106 CYS A N 1
ATOM 777 C CA . CYS A 1 106 ? -7.315 11.281 5.140 1.00 92.06 106 CYS A CA 1
ATOM 778 C C . CYS A 1 106 ? -8.689 10.892 5.716 1.00 92.06 106 CYS A C 1
ATOM 780 O O . CYS A 1 106 ? -9.274 11.646 6.495 1.00 92.06 106 CYS A O 1
ATOM 782 N N . ALA A 1 107 ? -9.186 9.695 5.389 1.00 91.56 107 ALA A N 1
ATOM 783 C CA . ALA A 1 107 ? -10.455 9.199 5.912 1.00 91.56 107 ALA A CA 1
ATOM 784 C C . ALA A 1 107 ? -10.423 9.012 7.438 1.00 91.56 107 ALA A C 1
ATOM 786 O O . ALA A 1 107 ? -11.366 9.407 8.121 1.00 91.56 107 ALA A O 1
ATOM 787 N N . MET A 1 108 ? -9.335 8.459 7.982 1.00 90.12 108 MET A N 1
ATOM 788 C CA . MET A 1 108 ? -9.179 8.219 9.421 1.00 90.12 108 MET A CA 1
ATOM 789 C C . MET A 1 108 ? -9.018 9.518 10.209 1.00 90.12 108 MET A C 1
ATOM 791 O O . MET A 1 108 ? -9.634 9.666 11.261 1.00 90.12 108 MET A O 1
ATOM 795 N N . GLN A 1 109 ? -8.284 10.495 9.675 1.00 90.88 109 GLN A N 1
ATOM 796 C CA . GLN A 1 109 ? -8.198 11.841 10.252 1.00 90.88 109 GLN A CA 1
ATOM 797 C C . GLN A 1 109 ? -9.563 12.537 10.274 1.00 90.88 109 GLN A C 1
ATOM 799 O O . GLN A 1 109 ? -9.902 13.182 11.265 1.00 90.88 109 GLN A O 1
ATOM 804 N N . GLY A 1 110 ? -10.371 12.362 9.220 1.00 87.94 110 GLY A N 1
ATOM 805 C CA . GLY A 1 110 ? -11.748 12.856 9.163 1.00 87.94 110 GLY A CA 1
ATOM 806 C C . GLY A 1 110 ? -12.669 12.185 10.185 1.00 87.94 110 GLY A C 1
ATOM 807 O O . GLY A 1 110 ? -13.375 12.867 10.924 1.00 87.94 110 GLY A O 1
ATOM 808 N N . LEU A 1 111 ? -12.624 10.853 10.266 1.0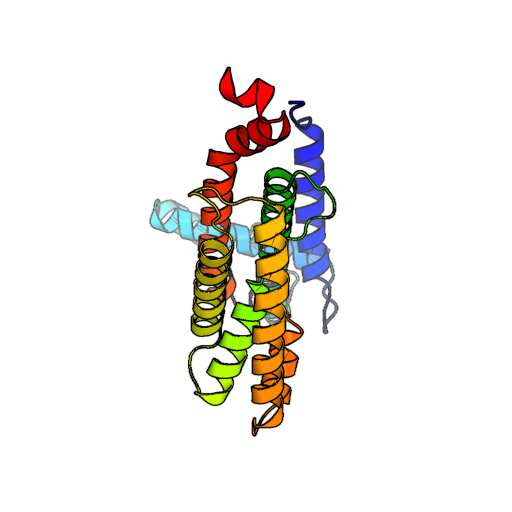0 87.19 111 LEU A N 1
ATOM 809 C CA . LEU A 1 111 ? -13.432 10.054 11.190 1.00 87.19 111 LEU A CA 1
ATOM 810 C C . LEU A 1 111 ? -13.107 10.359 12.658 1.00 87.19 111 LEU A C 1
ATOM 812 O O . LEU A 1 111 ? -14.011 10.521 13.474 1.00 87.19 111 LEU A O 1
ATOM 816 N N . LEU A 1 112 ? -11.818 10.443 12.988 1.00 86.50 112 LEU A N 1
ATOM 817 C CA . LEU A 1 112 ? -11.330 10.643 14.354 1.00 86.50 112 LEU A CA 1
ATOM 818 C C . LEU A 1 112 ? -11.226 12.122 14.740 1.00 86.50 112 LEU A C 1
ATOM 820 O O . LEU A 1 112 ? -10.899 12.425 15.885 1.00 86.50 112 LEU A O 1
ATOM 824 N N . LYS A 1 113 ? -11.487 13.039 13.798 1.00 86.56 113 LYS A N 1
ATOM 825 C CA . LYS A 1 113 ? -11.362 14.496 13.980 1.00 86.56 113 LYS A CA 1
ATOM 826 C C . LYS A 1 113 ? -9.999 14.900 14.546 1.00 86.56 113 LYS A C 1
ATOM 828 O O . LYS A 1 113 ? -9.890 15.830 15.341 1.00 86.56 113 LYS A O 1
ATOM 833 N N . ASN A 1 114 ? -8.956 14.178 14.146 1.00 86.69 114 ASN A N 1
ATOM 834 C CA . ASN A 1 114 ? -7.612 14.351 14.671 1.00 86.69 114 ASN A CA 1
ATOM 835 C C . ASN A 1 114 ? -6.600 14.274 13.519 1.00 86.69 114 ASN A C 1
ATOM 837 O O . ASN A 1 114 ? -6.437 13.200 12.938 1.00 86.69 114 ASN A O 1
ATOM 841 N N . PRO A 1 115 ? -5.893 15.371 13.188 1.00 86.00 115 PRO A N 1
ATOM 842 C CA . PRO A 1 115 ? -4.927 15.384 12.088 1.00 86.00 115 PRO A CA 1
ATOM 843 C C . PRO A 1 115 ? -3.702 14.494 12.344 1.00 86.00 115 PRO A C 1
ATOM 845 O O . PRO A 1 115 ? -2.981 14.179 11.404 1.00 86.00 115 PRO A O 1
ATOM 848 N N . MET A 1 116 ? -3.460 14.078 13.591 1.00 86.00 116 MET A N 1
ATOM 849 C CA . MET A 1 116 ? -2.386 13.146 13.955 1.00 86.00 116 MET A CA 1
ATOM 850 C C . MET A 1 116 ? -2.828 11.677 13.889 1.00 86.00 116 MET A C 1
ATOM 852 O O . MET A 1 116 ? -2.042 10.788 14.209 1.00 86.00 116 MET A O 1
ATOM 856 N N . ALA A 1 117 ? -4.085 11.405 13.525 1.00 85.38 117 ALA A N 1
ATOM 857 C CA . ALA A 1 117 ? -4.576 10.043 13.427 1.00 85.38 117 ALA A CA 1
ATOM 858 C C . ALA A 1 117 ? -3.961 9.301 12.235 1.00 85.38 117 ALA A C 1
ATOM 860 O O . ALA A 1 117 ? -3.876 9.822 11.119 1.00 85.38 117 ALA A O 1
ATOM 861 N N . ASP A 1 118 ? -3.600 8.048 12.491 1.00 87.31 118 ASP A N 1
ATOM 862 C CA . ASP A 1 118 ? -3.008 7.124 11.535 1.00 87.31 118 ASP A CA 1
ATOM 863 C C . ASP A 1 118 ? -3.947 5.919 11.311 1.00 87.31 118 ASP A C 1
ATOM 865 O O . ASP A 1 118 ? -4.596 5.454 12.260 1.00 87.31 118 ASP A O 1
ATOM 869 N N . PRO A 1 119 ? -4.056 5.394 10.074 1.00 82.19 119 PRO A N 1
ATOM 870 C CA . PRO A 1 119 ? -4.952 4.283 9.767 1.00 82.19 119 PRO A CA 1
ATOM 871 C C . PRO A 1 119 ? -4.630 2.975 10.505 1.00 82.19 119 PRO A C 1
ATOM 873 O O . PRO A 1 119 ? -5.498 2.108 10.603 1.00 82.19 119 PRO A O 1
ATOM 876 N N . TYR A 1 120 ? -3.434 2.820 11.072 1.00 84.31 120 TYR A N 1
ATOM 877 C CA . TYR A 1 120 ? -3.031 1.623 11.803 1.00 84.31 120 TYR A CA 1
ATOM 878 C C . TYR A 1 120 ? -3.475 1.599 13.272 1.00 84.31 120 TYR A C 1
ATOM 880 O O . TYR A 1 120 ? -3.399 0.538 13.895 1.00 84.31 120 TYR A O 1
ATOM 888 N N . ILE A 1 121 ? -3.986 2.707 13.829 1.00 82.94 121 ILE A N 1
ATOM 889 C CA . ILE A 1 121 ? -4.293 2.823 15.271 1.00 82.94 121 ILE A CA 1
ATOM 890 C C . ILE A 1 121 ? -5.387 1.840 15.736 1.00 82.94 121 ILE A C 1
ATOM 892 O O . ILE A 1 121 ? -5.392 1.413 16.888 1.00 82.94 121 ILE A O 1
ATOM 896 N N . ILE A 1 122 ? -6.272 1.388 14.842 1.00 88.25 122 ILE A N 1
ATOM 897 C CA . ILE A 1 122 ? -7.324 0.402 15.161 1.00 88.25 122 ILE A CA 1
ATOM 898 C C . ILE A 1 122 ? -6.829 -1.059 15.162 1.00 88.25 122 ILE A C 1
ATOM 900 O O . ILE A 1 122 ? -7.625 -1.988 15.059 1.00 88.25 122 ILE A O 1
ATOM 904 N N . GLY A 1 123 ? -5.515 -1.289 15.228 1.00 90.12 123 GLY A N 1
ATOM 905 C CA . GLY A 1 123 ? -4.912 -2.621 15.364 1.00 90.12 123 GLY A CA 1
ATOM 906 C C . GLY A 1 123 ? -4.874 -3.460 14.081 1.00 90.12 123 GLY A C 1
ATOM 907 O O . GLY A 1 123 ? -4.282 -4.538 14.081 1.00 90.12 123 GLY A O 1
ATOM 908 N N . MET A 1 124 ? -5.439 -2.979 12.965 1.00 94.50 124 MET A N 1
ATOM 909 C CA . MET A 1 124 ? -5.513 -3.742 11.709 1.00 94.50 124 MET A CA 1
ATOM 910 C C . MET A 1 124 ? -4.137 -4.169 11.172 1.00 94.50 124 MET A C 1
ATOM 912 O O . MET A 1 124 ? -4.008 -5.260 10.619 1.00 94.50 124 MET A O 1
ATOM 916 N N . SER A 1 125 ? -3.104 -3.342 11.379 1.00 95.31 125 SER A N 1
ATOM 917 C CA . SER A 1 125 ? -1.723 -3.654 10.986 1.00 95.31 125 SER A CA 1
ATOM 918 C C . SER A 1 125 ? -1.147 -4.805 11.814 1.00 95.31 125 SER A C 1
ATOM 920 O O . SER A 1 125 ? -0.603 -5.755 11.255 1.00 95.31 125 SER A O 1
ATOM 922 N N . SER A 1 126 ? -1.362 -4.797 13.136 1.00 96.62 126 SER A N 1
ATOM 923 C CA . SER A 1 126 ? -0.960 -5.901 14.019 1.00 96.62 126 SER A CA 1
ATOM 924 C C . SER A 1 126 ? -1.689 -7.204 13.678 1.00 96.62 126 SER A C 1
ATOM 926 O O . SER A 1 126 ? -1.091 -8.276 13.711 1.00 96.62 126 SER A O 1
ATOM 928 N N . GLY A 1 127 ? -2.965 -7.119 13.290 1.00 97.50 127 GLY A N 1
ATOM 929 C CA . GLY A 1 127 ? -3.728 -8.254 12.766 1.00 97.50 127 GLY A CA 1
ATOM 930 C C . GLY A 1 127 ? -3.144 -8.831 11.481 1.00 97.50 127 GLY A C 1
ATOM 931 O O . GLY A 1 127 ? -2.991 -10.048 11.361 1.00 97.50 127 GLY A O 1
ATOM 932 N N . ALA A 1 128 ? -2.775 -7.964 10.535 1.00 97.81 128 ALA A N 1
ATOM 933 C CA . ALA A 1 128 ? -2.104 -8.377 9.307 1.00 97.81 128 ALA A CA 1
ATOM 934 C C . ALA A 1 128 ? -0.744 -9.028 9.579 1.00 97.81 128 ALA A C 1
ATOM 936 O O . ALA A 1 128 ? -0.431 -10.055 8.976 1.00 97.81 128 ALA A O 1
ATOM 937 N N . ALA A 1 129 ? 0.032 -8.460 10.504 1.00 98.00 129 ALA A N 1
ATOM 938 C CA . ALA A 1 129 ? 1.330 -8.975 10.924 1.00 98.00 129 ALA A CA 1
ATOM 939 C C . ALA A 1 129 ? 1.222 -10.376 11.542 1.00 98.00 129 ALA A C 1
ATOM 941 O O . ALA A 1 129 ? 1.971 -11.280 11.158 1.00 98.00 129 ALA A O 1
ATOM 942 N N . LEU A 1 130 ? 0.248 -10.588 12.434 1.00 98.38 130 LEU A N 1
ATOM 943 C CA . LEU A 1 130 ? -0.012 -11.902 13.016 1.00 98.38 130 LEU A CA 1
ATOM 944 C C . LEU A 1 130 ? -0.446 -12.908 11.944 1.00 98.38 130 LEU A C 1
ATOM 946 O O . LEU A 1 130 ? 0.091 -14.013 11.882 1.00 98.38 130 LEU A O 1
ATOM 950 N N . GLY A 1 131 ? -1.376 -12.513 11.070 1.00 98.12 131 GLY A N 1
ATOM 951 C CA . GLY A 1 131 ? -1.840 -13.347 9.962 1.00 98.12 131 GLY A CA 1
ATOM 952 C C . GLY A 1 131 ? -0.702 -13.768 9.030 1.00 98.12 131 GLY A C 1
ATOM 953 O O . GLY A 1 131 ? -0.570 -14.947 8.711 1.00 98.12 131 GLY A O 1
ATOM 954 N N . ALA A 1 132 ? 0.174 -12.838 8.652 1.00 97.88 132 ALA A N 1
ATOM 955 C CA . ALA A 1 132 ? 1.347 -13.143 7.838 1.00 97.88 132 ALA A CA 1
ATOM 956 C C . ALA A 1 132 ? 2.327 -14.084 8.550 1.00 97.88 132 ALA A C 1
ATOM 958 O O . ALA A 1 132 ? 2.827 -15.030 7.944 1.00 97.88 132 ALA A O 1
ATOM 959 N N . SER A 1 133 ? 2.564 -13.864 9.844 1.00 97.81 133 SER A N 1
ATOM 960 C CA . SER A 1 133 ? 3.444 -14.713 10.655 1.00 97.81 133 SER A CA 1
ATOM 961 C C . SER A 1 133 ? 2.921 -16.148 10.740 1.00 97.81 133 SER A C 1
ATOM 963 O O . SER A 1 133 ? 3.682 -17.095 10.542 1.00 97.81 133 SER A O 1
ATOM 965 N N . LEU A 1 134 ? 1.610 -16.316 10.946 1.00 97.69 134 LEU A N 1
ATOM 966 C CA . LEU A 1 134 ? 0.945 -17.621 10.895 1.00 97.69 134 LEU A CA 1
ATOM 967 C C . LEU A 1 134 ? 1.054 -18.258 9.509 1.00 97.69 134 LEU A C 1
ATOM 969 O O . LEU A 1 134 ? 1.320 -19.452 9.410 1.00 97.69 134 LEU A O 1
ATOM 973 N N . ALA A 1 135 ? 0.900 -17.475 8.441 1.00 97.56 135 ALA A N 1
ATOM 974 C CA . ALA A 1 135 ? 0.990 -17.978 7.075 1.00 97.56 135 ALA A CA 1
ATOM 975 C C . ALA A 1 135 ? 2.360 -18.583 6.759 1.00 97.56 135 ALA A C 1
ATOM 977 O O . ALA A 1 135 ? 2.422 -19.648 6.149 1.00 97.56 135 ALA A O 1
ATOM 978 N N . PHE A 1 136 ? 3.444 -17.951 7.218 1.00 95.94 136 PHE A N 1
ATOM 979 C CA . PHE A 1 136 ? 4.792 -18.496 7.056 1.00 95.94 136 PHE A CA 1
ATOM 980 C C . PHE A 1 136 ? 4.989 -19.810 7.814 1.00 95.94 136 PHE A C 1
ATOM 982 O O . PHE A 1 136 ? 5.606 -20.726 7.280 1.00 95.94 136 PHE A O 1
ATOM 989 N N . VAL A 1 137 ? 4.448 -19.931 9.029 1.00 95.31 137 VAL A N 1
ATOM 990 C CA . VAL A 1 137 ? 4.556 -21.171 9.817 1.00 95.31 137 VAL A CA 1
ATOM 991 C C . VAL A 1 137 ? 3.686 -22.290 9.243 1.00 95.31 137 VAL A C 1
ATOM 993 O O . VAL A 1 137 ? 4.103 -23.443 9.222 1.00 95.31 137 VAL A O 1
ATOM 996 N N . MET A 1 138 ? 2.491 -21.958 8.755 1.00 95.31 138 MET A N 1
ATOM 997 C CA . MET A 1 138 ? 1.531 -22.921 8.202 1.00 95.31 138 MET A CA 1
ATOM 998 C C . MET A 1 138 ? 1.750 -23.223 6.714 1.00 95.31 138 MET A C 1
ATOM 1000 O O . MET A 1 138 ? 1.042 -24.061 6.162 1.00 95.31 138 MET A O 1
ATOM 1004 N N . LEU A 1 139 ? 2.701 -22.545 6.061 1.00 94.25 139 LEU A N 1
ATOM 1005 C CA . LEU A 1 139 ? 2.959 -22.635 4.619 1.00 94.25 139 LEU A CA 1
ATOM 1006 C C . LEU A 1 139 ? 1.714 -22.319 3.767 1.00 94.25 139 LEU A C 1
ATOM 1008 O O . LEU A 1 139 ? 1.452 -22.947 2.741 1.00 94.25 139 LEU A O 1
ATOM 1012 N N . LEU A 1 140 ? 0.940 -21.326 4.204 1.00 95.81 140 LEU A N 1
ATOM 1013 C CA . LEU A 1 140 ? -0.281 -20.862 3.549 1.00 95.81 140 LEU A CA 1
ATOM 1014 C C . LEU A 1 140 ? -0.057 -19.528 2.811 1.00 95.81 140 LEU A C 1
ATOM 1016 O O . LEU A 1 140 ? 0.928 -18.831 3.068 1.00 95.81 140 LEU A O 1
ATOM 1020 N N . PRO A 1 141 ? -0.966 -19.125 1.899 1.00 95.12 141 PRO A N 1
ATOM 1021 C CA . PRO A 1 141 ? -0.833 -17.867 1.169 1.00 95.12 141 PRO A CA 1
ATOM 1022 C C . PRO A 1 141 ? -0.795 -16.650 2.107 1.00 95.12 141 PRO A C 1
ATOM 1024 O O . PRO A 1 141 ? -1.797 -16.290 2.731 1.00 95.12 141 PRO A O 1
ATOM 1027 N N . VAL A 1 142 ? 0.366 -15.989 2.170 1.00 94.94 142 VAL A N 1
ATOM 1028 C CA . VAL A 1 142 ? 0.651 -14.901 3.123 1.00 94.94 142 VAL A CA 1
ATOM 1029 C C . VAL A 1 142 ? -0.327 -13.740 2.980 1.00 94.94 142 VAL A C 1
ATOM 1031 O O . VAL A 1 142 ? -0.863 -13.270 3.977 1.00 94.94 142 VAL A O 1
ATOM 1034 N N . GLN A 1 143 ? -0.621 -13.324 1.745 1.00 93.19 143 GLN A N 1
ATOM 1035 C CA . GLN A 1 143 ? -1.525 -12.206 1.459 1.00 93.19 143 GLN A CA 1
ATOM 1036 C C . GLN A 1 143 ? -2.953 -12.474 1.949 1.00 93.19 143 GLN A C 1
ATOM 1038 O O . GLN A 1 143 ? -3.640 -11.557 2.398 1.00 93.19 143 GLN A O 1
ATOM 1043 N N . PHE A 1 144 ? -3.406 -13.727 1.858 1.00 94.19 144 PHE A N 1
ATOM 1044 C CA . PHE A 1 144 ? -4.756 -14.108 2.259 1.00 94.19 144 PHE A CA 1
ATOM 1045 C C . PHE A 1 144 ? -4.893 -14.072 3.782 1.00 94.19 144 PHE A C 1
ATOM 1047 O O . PHE A 1 144 ? -5.767 -13.391 4.311 1.00 94.19 144 PHE A O 1
ATOM 1054 N N . LEU A 1 145 ? -3.982 -14.730 4.498 1.00 97.56 145 LEU A N 1
ATOM 1055 C CA . LEU A 1 145 ? -4.001 -14.763 5.961 1.00 97.56 145 LEU A CA 1
ATOM 1056 C C . LEU A 1 145 ? -3.711 -13.396 6.587 1.00 97.56 145 LEU A C 1
ATOM 1058 O O . LEU A 1 145 ? -4.335 -13.062 7.592 1.00 97.56 145 LEU A O 1
ATOM 1062 N N . SER A 1 146 ? -2.847 -12.569 5.987 1.00 97.00 146 SER A N 1
ATOM 1063 C CA . SER A 1 146 ? -2.648 -11.189 6.444 1.00 97.00 146 SER A CA 1
ATOM 1064 C C . SER A 1 146 ? -3.921 -10.354 6.287 1.00 97.00 146 SER A C 1
ATOM 1066 O O . SER A 1 146 ? -4.293 -9.604 7.186 1.00 97.00 146 SER A O 1
ATOM 1068 N N . PHE A 1 147 ? -4.632 -10.503 5.167 1.00 95.38 147 PHE A N 1
ATOM 1069 C CA . PHE A 1 147 ? -5.888 -9.792 4.945 1.00 95.38 147 PHE A CA 1
ATOM 1070 C C . PHE A 1 147 ? -6.972 -10.233 5.937 1.00 95.38 147 PHE A C 1
ATOM 1072 O O . PHE A 1 147 ? -7.595 -9.395 6.588 1.00 95.38 147 PHE A O 1
ATOM 1079 N N . ILE A 1 148 ? -7.154 -11.544 6.115 1.00 97.62 148 ILE A N 1
ATOM 1080 C CA . ILE A 1 148 ? -8.118 -12.095 7.075 1.00 97.62 148 ILE A CA 1
ATOM 1081 C C . ILE A 1 148 ? -7.773 -11.678 8.509 1.00 97.62 148 ILE A C 1
ATOM 1083 O O . ILE A 1 148 ? -8.662 -11.254 9.244 1.00 97.62 148 ILE A O 1
ATOM 1087 N N . GLY A 1 149 ? -6.494 -11.713 8.895 1.00 98.00 149 GLY A N 1
ATOM 1088 C CA . GLY A 1 149 ? -6.037 -11.254 10.207 1.00 98.00 149 GLY A CA 1
ATOM 1089 C C . GLY A 1 149 ? -6.371 -9.784 10.470 1.00 98.00 149 GLY A C 1
ATOM 1090 O O . GLY A 1 149 ? -6.871 -9.449 11.547 1.00 98.00 149 GLY A O 1
ATOM 1091 N N . ALA A 1 150 ? -6.182 -8.909 9.477 1.00 97.38 150 ALA A N 1
ATOM 1092 C CA . ALA A 1 150 ? -6.573 -7.503 9.569 1.00 97.38 150 ALA A CA 1
ATOM 1093 C C . ALA A 1 150 ? -8.090 -7.333 9.738 1.00 97.38 150 ALA A C 1
ATOM 1095 O O . ALA A 1 150 ? -8.533 -6.616 10.634 1.00 97.38 150 ALA A O 1
ATOM 1096 N N . VAL A 1 151 ? -8.889 -8.021 8.914 1.00 96.44 151 VAL A N 1
ATOM 1097 C CA . VAL A 1 151 ? -10.359 -7.947 8.953 1.00 96.44 151 VAL A CA 1
ATOM 1098 C C . VAL A 1 151 ? -10.899 -8.434 10.295 1.00 96.44 151 VAL A C 1
ATOM 1100 O O . VAL A 1 151 ? -11.674 -7.722 10.932 1.00 96.44 151 VAL A O 1
ATOM 1103 N N . ILE A 1 152 ? -10.457 -9.606 10.764 1.00 98.00 152 ILE A N 1
ATOM 1104 C CA . ILE A 1 152 ? -10.845 -10.148 12.074 1.00 98.00 152 ILE A CA 1
ATOM 1105 C C . ILE A 1 152 ? -10.503 -9.147 13.175 1.00 98.00 152 ILE A C 1
ATOM 1107 O O . ILE A 1 152 ? -11.334 -8.882 14.039 1.00 98.00 152 ILE A O 1
ATOM 1111 N N . THR A 1 153 ? -9.315 -8.545 13.120 1.00 97.81 153 THR A N 1
ATOM 1112 C CA . THR A 1 153 ? -8.887 -7.572 14.128 1.00 97.81 153 THR A CA 1
ATOM 1113 C C . THR A 1 153 ? -9.789 -6.345 14.156 1.00 97.81 153 THR A C 1
ATOM 1115 O O . THR A 1 153 ? -10.206 -5.936 15.235 1.00 97.81 153 THR A O 1
ATOM 1118 N N . ILE A 1 154 ? -10.166 -5.803 12.993 1.00 95.12 154 ILE A N 1
ATOM 1119 C CA . ILE A 1 154 ? -11.110 -4.679 12.911 1.00 95.12 154 ILE A CA 1
ATOM 1120 C C . ILE A 1 154 ? -12.448 -5.052 13.556 1.00 95.12 154 ILE A C 1
ATOM 1122 O O . ILE A 1 154 ? -12.979 -4.277 14.349 1.00 95.12 154 ILE A O 1
ATOM 1126 N N . PHE A 1 155 ? -12.983 -6.245 13.271 1.00 95.94 155 PHE A N 1
ATOM 1127 C CA . PHE A 1 155 ? -14.226 -6.709 13.890 1.00 95.94 155 PHE A CA 1
ATOM 1128 C C . PHE A 1 155 ? -14.093 -6.888 15.404 1.00 95.94 155 PHE A C 1
ATOM 1130 O O . PHE A 1 155 ? -14.995 -6.491 16.140 1.00 95.94 155 PHE A O 1
ATOM 1137 N N . VAL A 1 156 ? -12.991 -7.465 15.884 1.00 96.94 156 VAL A N 1
ATOM 1138 C CA . VAL A 1 156 ? -12.733 -7.648 17.319 1.00 96.94 156 VAL A CA 1
ATOM 1139 C C . VAL A 1 156 ? -12.667 -6.296 18.020 1.00 96.94 156 VAL A C 1
ATOM 1141 O O . VAL A 1 156 ? -13.416 -6.071 18.969 1.00 96.94 156 VAL A O 1
ATOM 1144 N N . VAL A 1 157 ? -11.845 -5.375 17.514 1.00 96.56 157 VAL A N 1
ATOM 1145 C CA . VAL A 1 157 ? -11.696 -4.025 18.068 1.00 96.56 157 VAL A CA 1
ATOM 1146 C C . VAL A 1 157 ? -13.043 -3.309 18.073 1.00 96.56 157 VAL A C 1
ATOM 1148 O O . VAL A 1 157 ? -13.497 -2.893 19.132 1.00 96.56 157 VAL A O 1
ATOM 1151 N N . TYR A 1 158 ? -13.748 -3.272 16.940 1.00 93.69 158 TYR A N 1
ATOM 1152 C CA . TYR A 1 158 ? -15.060 -2.632 16.837 1.00 93.69 158 TYR A CA 1
ATOM 1153 C C . TYR A 1 158 ? -16.080 -3.180 17.844 1.00 93.69 158 TYR A C 1
ATOM 1155 O O . TYR A 1 158 ? -16.857 -2.414 18.406 1.00 93.69 158 TYR A O 1
ATOM 1163 N N . ASN A 1 159 ? -16.103 -4.496 18.086 1.00 95.31 159 ASN A N 1
ATOM 1164 C CA . ASN A 1 159 ? -17.031 -5.094 19.048 1.00 95.31 159 ASN A CA 1
ATOM 1165 C C . ASN A 1 159 ? -16.658 -4.791 20.503 1.00 95.31 159 ASN A C 1
ATOM 1167 O O . ASN A 1 159 ? -17.560 -4.520 21.291 1.00 95.31 159 ASN A O 1
ATOM 1171 N N . ILE A 1 160 ? -15.367 -4.792 20.846 1.00 95.50 160 ILE A N 1
ATOM 1172 C CA . ILE A 1 160 ? -14.891 -4.447 22.197 1.00 95.50 160 ILE A CA 1
ATOM 1173 C C . ILE A 1 160 ? -15.187 -2.977 22.517 1.00 95.50 160 ILE A C 1
ATOM 1175 O O . ILE A 1 160 ? -15.520 -2.639 23.647 1.00 95.50 160 ILE A O 1
ATOM 1179 N N . SER A 1 161 ? -15.119 -2.101 21.516 1.00 94.62 161 SER A N 1
ATOM 1180 C CA . SER A 1 161 ? -15.308 -0.658 21.692 1.00 94.62 161 SER A CA 1
ATOM 1181 C C . SER A 1 161 ? -16.764 -0.206 21.818 1.00 94.62 161 SER A C 1
ATOM 1183 O O . SER A 1 161 ? -17.012 0.986 21.979 1.00 94.62 161 SER A O 1
ATOM 1185 N N . LYS A 1 162 ? -17.748 -1.108 21.715 1.00 94.56 162 LYS A N 1
ATOM 1186 C CA . LYS A 1 162 ? -19.165 -0.733 21.814 1.00 94.56 162 LYS A CA 1
ATOM 1187 C C . LYS A 1 162 ? -19.569 -0.479 23.260 1.00 94.56 162 LYS A C 1
ATOM 1189 O O . LYS A 1 162 ? -19.504 -1.375 24.096 1.00 94.56 162 LYS A O 1
ATOM 1194 N N . ILE A 1 163 ? -20.119 0.703 23.516 1.00 91.31 163 ILE A N 1
ATOM 1195 C CA . ILE A 1 163 ? -20.750 1.061 24.789 1.00 91.31 163 ILE A CA 1
ATOM 1196 C C . ILE A 1 163 ? -22.153 1.586 24.489 1.00 91.31 163 ILE A C 1
ATOM 1198 O O . ILE A 1 163 ? -22.322 2.543 23.734 1.00 91.31 163 ILE A O 1
ATOM 1202 N N . GLY A 1 164 ? -23.182 0.933 25.041 1.00 86.19 164 GLY A N 1
ATOM 1203 C CA . GLY A 1 164 ? -24.580 1.349 24.854 1.00 86.19 164 GLY A CA 1
ATOM 1204 C C . GLY A 1 164 ? -25.043 1.374 23.388 1.00 86.19 164 GLY A C 1
ATOM 1205 O O . GLY A 1 164 ? -25.831 2.233 23.010 1.00 86.19 164 GLY A O 1
ATOM 1206 N N . GLY A 1 165 ? -24.508 0.484 22.541 1.00 86.94 165 GLY A N 1
ATOM 1207 C CA . GLY A 1 165 ? -24.828 0.417 21.106 1.00 86.94 165 GLY A CA 1
ATOM 1208 C C . GLY A 1 165 ? -24.128 1.464 20.230 1.00 86.94 165 GLY A C 1
ATOM 1209 O O . GLY A 1 165 ? -24.256 1.411 19.009 1.00 86.94 165 GLY A O 1
ATOM 1210 N N . LYS A 1 166 ? -23.357 2.381 20.823 1.00 86.38 166 LYS A N 1
ATOM 1211 C CA . LYS A 1 166 ? -22.510 3.352 20.118 1.00 86.38 166 LYS A CA 1
ATOM 1212 C C . LYS A 1 166 ? -21.045 2.926 20.192 1.00 86.38 166 LYS A C 1
ATOM 1214 O O . LYS A 1 166 ? -20.679 2.112 21.037 1.00 86.38 166 LYS A O 1
ATOM 1219 N N . VAL A 1 167 ? -20.207 3.487 19.323 1.00 87.88 167 VAL A N 1
ATOM 1220 C CA . VAL A 1 167 ? -18.751 3.270 19.335 1.00 87.88 167 VAL A CA 1
ATOM 1221 C C . VAL A 1 167 ? -18.060 4.603 19.605 1.00 87.88 167 VAL A C 1
ATOM 1223 O O . VAL A 1 167 ? -17.792 5.349 18.662 1.00 87.88 167 VAL A O 1
ATOM 1226 N N . PRO A 1 168 ? -17.820 4.947 20.883 1.00 89.38 168 PRO A N 1
ATOM 1227 C CA . PRO A 1 168 ? -17.044 6.129 21.228 1.00 89.38 168 PRO A CA 1
ATOM 1228 C C . PRO A 1 168 ? -15.620 6.033 20.669 1.00 89.38 168 PRO A C 1
ATOM 1230 O O . PRO A 1 168 ? -14.989 4.971 20.711 1.00 89.38 168 PRO A O 1
ATOM 1233 N N . VAL A 1 169 ? -15.100 7.157 20.173 1.00 88.69 169 VAL A N 1
ATOM 1234 C CA . VAL A 1 169 ? -13.754 7.233 19.586 1.00 88.69 169 VAL A CA 1
ATOM 1235 C C . VAL A 1 169 ? -12.687 6.823 20.603 1.00 88.69 169 VAL A C 1
ATOM 1237 O O . VAL A 1 169 ? -11.853 5.979 20.294 1.00 88.69 169 VAL A O 1
ATOM 1240 N N . ASP A 1 170 ? -12.760 7.319 21.837 1.00 90.50 170 ASP A N 1
ATOM 1241 C CA . ASP A 1 170 ? -11.761 7.029 22.875 1.00 90.50 170 ASP A CA 1
ATOM 1242 C C . ASP A 1 170 ? -11.659 5.529 23.171 1.00 90.50 170 ASP A C 1
ATOM 1244 O O . ASP A 1 170 ? -10.569 4.961 23.254 1.00 90.50 170 ASP A O 1
ATOM 1248 N N . THR A 1 171 ? -12.806 4.853 23.254 1.00 92.69 171 THR A N 1
ATOM 1249 C CA . THR A 1 171 ? -12.856 3.404 23.474 1.00 92.69 171 THR A CA 1
ATOM 1250 C C . THR A 1 171 ? -12.390 2.616 22.261 1.00 92.69 171 THR A C 1
ATOM 1252 O O . THR A 1 171 ? -11.770 1.568 22.437 1.00 92.69 171 THR A O 1
ATOM 1255 N N . LEU A 1 172 ? -12.622 3.130 21.048 1.00 92.12 172 LEU A N 1
ATOM 1256 C CA . LEU A 1 172 ? -12.098 2.554 19.811 1.00 92.12 172 LEU A CA 1
ATOM 1257 C C . LEU A 1 172 ? -10.571 2.578 19.786 1.00 92.12 172 LEU A C 1
ATOM 1259 O O . LEU A 1 172 ? -9.940 1.561 19.496 1.00 92.12 172 LEU A O 1
ATOM 1263 N N . LEU A 1 173 ? -9.981 3.714 20.157 1.00 92.19 173 LEU A N 1
ATOM 1264 C CA . LEU A 1 173 ? -8.533 3.894 20.202 1.00 92.19 173 LEU A CA 1
ATOM 1265 C C . LEU A 1 173 ? -7.890 3.035 21.299 1.00 92.19 173 LEU A C 1
ATOM 1267 O O . LEU A 1 173 ? -6.938 2.306 21.023 1.00 92.19 173 LEU A O 1
ATOM 1271 N N . LEU A 1 174 ? -8.440 3.050 22.519 1.00 93.75 174 LEU A N 1
ATOM 1272 C CA . LEU A 1 174 ? -7.948 2.227 23.632 1.00 93.75 174 LEU A CA 1
ATOM 1273 C C . LEU A 1 174 ? -8.028 0.727 23.316 1.00 93.75 174 LEU A C 1
ATOM 1275 O O . LEU A 1 174 ? -7.067 -0.005 23.555 1.00 93.75 174 LEU A O 1
ATOM 1279 N N . SER A 1 175 ? -9.139 0.273 22.725 1.00 95.25 175 SER A N 1
ATOM 1280 C CA . SER A 1 175 ? -9.302 -1.125 22.300 1.00 95.25 175 SER A CA 1
ATOM 1281 C C . SER A 1 175 ? -8.312 -1.493 21.197 1.00 95.25 175 SER A C 1
ATOM 1283 O O . SER A 1 175 ? -7.705 -2.560 21.252 1.00 95.25 175 SER A O 1
ATOM 1285 N N . GLY A 1 176 ? -8.119 -0.608 20.214 1.00 94.88 176 GLY A N 1
ATOM 1286 C CA . GLY A 1 176 ? -7.169 -0.799 19.120 1.00 94.88 176 GLY A CA 1
ATOM 1287 C C . GLY A 1 176 ? -5.736 -0.975 19.616 1.00 94.88 176 GLY A C 1
ATOM 1288 O O . GLY A 1 176 ? -5.071 -1.935 19.228 1.00 94.88 176 GLY A O 1
ATOM 1289 N N . ILE A 1 177 ? -5.285 -0.117 20.536 1.00 94.38 177 ILE A N 1
ATOM 1290 C CA . ILE A 1 177 ? -3.950 -0.206 21.146 1.00 94.38 177 ILE A CA 1
ATOM 1291 C C . ILE A 1 177 ? -3.807 -1.487 21.980 1.00 94.38 177 ILE A C 1
ATOM 1293 O O . ILE A 1 177 ? -2.796 -2.185 21.864 1.00 94.38 177 ILE A O 1
ATOM 1297 N N . ALA A 1 178 ? -4.811 -1.829 22.794 1.00 96.50 178 ALA A N 1
ATOM 1298 C CA . ALA A 1 178 ? -4.777 -3.025 23.635 1.00 96.50 178 ALA A CA 1
ATOM 1299 C C . ALA A 1 178 ? -4.719 -4.315 22.797 1.00 96.50 178 ALA A C 1
ATOM 1301 O O . ALA A 1 178 ? -3.820 -5.139 22.976 1.00 96.50 178 ALA A O 1
ATOM 1302 N N . VAL A 1 179 ? -5.634 -4.465 21.833 1.00 97.69 179 VAL A N 1
ATOM 1303 C CA . VAL A 1 179 ? -5.670 -5.620 20.923 1.00 97.69 179 VAL A CA 1
ATOM 1304 C C . VAL A 1 179 ? -4.417 -5.648 20.053 1.00 97.69 179 VAL A C 1
ATOM 1306 O O . VAL A 1 179 ? -3.784 -6.691 19.924 1.00 97.69 179 VAL A O 1
ATOM 1309 N N . GLY A 1 180 ? -4.002 -4.506 19.504 1.00 96.81 180 GLY A N 1
ATOM 1310 C CA . GLY A 1 180 ? -2.795 -4.397 18.689 1.00 96.81 180 GLY A CA 1
ATOM 1311 C C . GLY A 1 180 ? -1.534 -4.850 19.428 1.00 96.81 180 GLY A C 1
ATOM 1312 O O . GLY A 1 180 ? -0.715 -5.557 18.842 1.00 96.81 180 GLY A O 1
ATOM 1313 N N . SER A 1 181 ? -1.409 -4.516 20.716 1.00 96.69 181 SER A N 1
ATOM 1314 C CA . SER A 1 181 ? -0.289 -4.948 21.565 1.00 96.69 181 SER A CA 1
ATOM 1315 C C . SER A 1 181 ? -0.318 -6.454 21.836 1.00 96.69 181 SER A C 1
ATOM 1317 O O . SER A 1 181 ? 0.717 -7.115 21.767 1.00 96.69 181 SER A O 1
ATOM 1319 N N . LEU A 1 182 ? -1.504 -7.022 22.076 1.00 98.06 182 LEU A N 1
ATOM 1320 C CA . LEU A 1 182 ? -1.677 -8.467 22.242 1.00 98.06 182 LEU A CA 1
ATOM 1321 C C . LEU A 1 182 ? -1.295 -9.235 20.965 1.00 98.06 182 LEU A C 1
ATOM 1323 O O . LEU A 1 182 ? -0.556 -10.217 21.017 1.00 98.06 182 LEU A O 1
ATOM 1327 N N . LEU A 1 183 ? -1.754 -8.769 19.801 1.00 98.25 183 LEU A N 1
ATOM 1328 C CA . LEU A 1 183 ? -1.430 -9.377 18.506 1.00 98.25 183 LEU A CA 1
ATOM 1329 C C . LEU A 1 183 ? 0.061 -9.247 18.167 1.00 98.25 183 LEU A C 1
ATOM 1331 O O . LEU A 1 183 ? 0.648 -10.173 17.603 1.00 98.25 183 LEU A O 1
ATOM 1335 N N . ALA A 1 184 ? 0.694 -8.134 18.548 1.00 97.50 184 ALA A N 1
ATOM 1336 C CA . ALA A 1 184 ? 2.139 -7.963 18.435 1.00 97.50 184 ALA A CA 1
ATOM 1337 C C . ALA A 1 184 ? 2.900 -8.951 19.336 1.00 97.50 184 ALA A C 1
ATOM 1339 O O . ALA A 1 184 ? 3.881 -9.542 18.890 1.00 97.50 184 ALA A O 1
ATOM 1340 N N . ALA A 1 185 ? 2.423 -9.210 20.559 1.00 98.38 185 ALA A N 1
ATOM 1341 C CA . ALA A 1 185 ? 3.006 -10.228 21.434 1.00 98.38 185 ALA A CA 1
ATOM 1342 C C . ALA A 1 185 ? 2.919 -11.635 20.817 1.00 98.38 185 ALA A C 1
ATOM 1344 O O . ALA A 1 185 ? 3.911 -12.366 20.814 1.00 98.38 185 ALA A O 1
ATOM 1345 N N . PHE A 1 186 ? 1.780 -11.999 20.214 1.00 98.31 186 PHE A N 1
ATOM 1346 C CA . PHE A 1 186 ? 1.656 -13.264 19.480 1.00 98.31 186 PHE A CA 1
ATOM 1347 C C . PHE A 1 186 ? 2.549 -13.323 18.240 1.00 98.31 186 PHE A C 1
ATOM 1349 O O . PHE A 1 186 ? 3.157 -14.356 17.972 1.00 98.31 186 PHE A O 1
ATOM 1356 N N . THR A 1 187 ? 2.676 -12.217 17.509 1.00 98.31 187 THR A N 1
ATOM 1357 C CA . THR A 1 187 ? 3.593 -12.112 16.367 1.00 98.31 187 THR A CA 1
ATOM 1358 C C . THR A 1 187 ? 5.034 -12.378 16.806 1.00 98.31 187 THR A C 1
ATOM 1360 O O . THR A 1 187 ? 5.714 -13.215 16.215 1.00 98.31 187 THR A O 1
ATOM 1363 N N . SER A 1 188 ? 5.476 -11.751 17.899 1.00 98.00 188 SER A N 1
ATOM 1364 C CA . SER A 1 188 ? 6.801 -11.975 18.488 1.00 98.00 188 SER A CA 1
ATOM 1365 C C . SER A 1 188 ? 7.002 -13.414 18.961 1.00 98.00 188 SER A C 1
ATOM 1367 O O . SER A 1 188 ? 8.063 -13.988 18.724 1.00 98.00 188 SER A O 1
ATOM 1369 N N . LEU A 1 189 ? 5.985 -14.028 19.576 1.00 98.31 189 LEU A N 1
ATOM 1370 C CA . LEU A 1 189 ? 6.029 -15.437 19.971 1.00 98.31 189 LEU A CA 1
ATOM 1371 C C . LEU A 1 189 ? 6.222 -16.352 18.755 1.00 98.31 189 LEU A C 1
ATOM 1373 O O . LEU A 1 189 ? 7.059 -17.249 18.796 1.00 98.31 189 LEU A O 1
ATOM 1377 N N . ILE A 1 190 ? 5.490 -16.108 17.663 1.00 97.94 190 ILE A N 1
ATOM 1378 C CA . ILE A 1 190 ? 5.623 -16.881 16.422 1.00 97.94 190 ILE A CA 1
ATOM 1379 C C . ILE A 1 190 ? 7.019 -16.718 15.823 1.00 97.94 190 ILE A C 1
ATOM 1381 O O . ILE A 1 190 ? 7.618 -17.706 15.408 1.00 97.94 190 ILE A O 1
ATOM 1385 N N . ILE A 1 191 ? 7.554 -15.495 15.793 1.00 97.88 191 ILE A N 1
ATOM 1386 C CA . ILE A 1 191 ? 8.921 -15.242 15.322 1.00 97.88 191 ILE A CA 1
ATOM 1387 C C . ILE A 1 191 ? 9.924 -16.036 16.162 1.00 97.88 191 ILE A C 1
ATOM 1389 O O . ILE A 1 191 ? 10.803 -16.679 15.596 1.00 97.88 191 ILE A O 1
ATOM 1393 N N . PHE A 1 192 ? 9.768 -16.030 17.487 1.00 97.75 192 PHE A N 1
ATOM 1394 C CA . PHE A 1 192 ? 10.663 -16.726 18.410 1.00 97.75 192 PHE A CA 1
ATOM 1395 C C . PHE A 1 192 ? 10.691 -18.246 18.189 1.00 97.75 192 PHE A C 1
ATOM 1397 O O . PHE A 1 192 ? 11.764 -18.843 18.216 1.00 97.75 192 PHE A O 1
ATOM 1404 N N . ILE A 1 193 ? 9.536 -18.872 17.943 1.00 96.81 193 ILE A N 1
ATOM 1405 C CA . ILE A 1 193 ? 9.441 -20.329 17.726 1.00 96.81 193 ILE A CA 1
ATOM 1406 C C . ILE A 1 193 ? 9.633 -20.749 16.258 1.00 96.81 193 ILE A C 1
ATOM 1408 O O . ILE A 1 193 ? 9.669 -21.942 15.958 1.00 96.81 193 ILE A O 1
ATOM 1412 N N . SER A 1 194 ? 9.697 -19.797 15.324 1.00 96.25 194 SER A N 1
ATOM 1413 C CA . SER A 1 194 ? 9.788 -20.086 13.892 1.00 96.25 194 SER A CA 1
ATOM 1414 C C . SER A 1 194 ? 11.160 -20.641 13.518 1.00 96.25 194 SER A C 1
ATOM 1416 O O . SER A 1 194 ? 12.197 -20.130 13.933 1.00 96.25 194 SER A O 1
ATOM 1418 N N . HIS A 1 195 ? 11.175 -21.634 12.628 1.00 94.62 195 HIS A N 1
ATOM 1419 C CA . HIS A 1 195 ? 12.404 -22.161 12.029 1.00 94.62 195 HIS A CA 1
ATOM 1420 C C . HIS A 1 195 ? 13.037 -21.183 11.022 1.00 94.62 195 HIS A C 1
ATOM 1422 O O . HIS A 1 195 ? 14.190 -21.339 10.633 1.00 94.62 195 HIS A O 1
ATOM 1428 N N . SER A 1 196 ? 12.282 -20.191 10.539 1.00 94.25 196 SER A N 1
ATOM 1429 C CA . SER A 1 196 ? 12.725 -19.227 9.522 1.00 94.25 196 SER A CA 1
ATOM 1430 C C . SER A 1 196 ? 12.273 -17.802 9.869 1.00 94.25 196 SER A C 1
ATOM 1432 O O . SER A 1 196 ? 11.522 -17.185 9.108 1.00 94.25 196 SER A O 1
ATOM 1434 N N . PRO A 1 197 ? 12.741 -17.237 11.001 1.00 96.00 197 PRO A N 1
ATOM 1435 C CA . PRO A 1 197 ? 12.285 -15.935 11.495 1.00 96.00 197 PRO A CA 1
ATOM 1436 C C . PRO A 1 197 ? 12.583 -14.797 10.511 1.00 96.00 197 PRO A C 1
ATOM 1438 O O . PRO A 1 197 ? 11.788 -13.871 10.378 1.00 96.00 197 PRO A O 1
ATOM 1441 N N . HIS A 1 198 ? 13.679 -14.897 9.753 1.00 95.50 198 HIS A N 1
ATOM 1442 C CA . HIS A 1 198 ? 14.077 -13.907 8.752 1.00 95.50 198 HIS A CA 1
ATOM 1443 C C . HIS A 1 198 ? 13.000 -13.655 7.688 1.00 95.50 198 HIS A C 1
ATOM 1445 O O . HIS A 1 198 ? 12.814 -12.513 7.284 1.00 95.50 198 HIS A O 1
ATOM 1451 N N . GLN A 1 199 ? 12.259 -14.684 7.254 1.00 93.88 199 GLN A N 1
ATOM 1452 C CA . GLN A 1 199 ? 11.197 -14.506 6.254 1.00 93.88 199 GLN A CA 1
ATOM 1453 C C . GLN A 1 199 ? 10.053 -13.647 6.801 1.00 93.88 199 GLN A C 1
ATOM 1455 O O . GLN A 1 199 ? 9.575 -12.744 6.116 1.00 93.88 199 GLN A O 1
ATOM 1460 N N . ILE A 1 200 ? 9.671 -13.895 8.057 1.00 96.56 200 ILE A N 1
A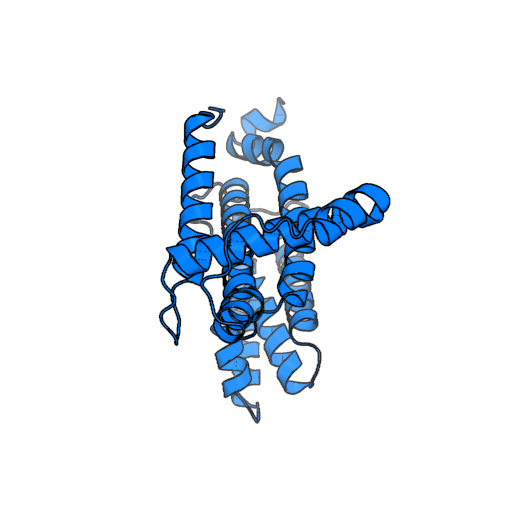TOM 1461 C CA . ILE A 1 200 ? 8.643 -13.126 8.760 1.00 96.56 200 ILE A CA 1
ATOM 1462 C C . ILE A 1 200 ? 9.132 -11.689 8.959 1.00 96.56 200 ILE A C 1
ATOM 1464 O O . ILE A 1 200 ? 8.438 -10.750 8.584 1.00 96.56 200 ILE A O 1
ATOM 1468 N N . ILE A 1 201 ? 10.351 -11.512 9.476 1.00 96.31 201 ILE A N 1
ATOM 1469 C CA . ILE A 1 201 ? 10.940 -10.192 9.736 1.00 96.31 201 ILE A CA 1
ATOM 1470 C C . ILE A 1 201 ? 11.020 -9.367 8.447 1.00 96.31 201 ILE A C 1
ATOM 1472 O O . ILE A 1 201 ? 10.537 -8.237 8.423 1.00 96.31 201 ILE A O 1
ATOM 1476 N N . PHE A 1 202 ? 11.551 -9.927 7.354 1.00 94.81 202 PHE A N 1
ATOM 1477 C CA . PHE A 1 202 ? 11.629 -9.210 6.080 1.00 94.81 202 PHE A CA 1
ATOM 1478 C C . PHE A 1 202 ? 10.252 -8.854 5.525 1.00 94.81 202 PHE A C 1
ATOM 1480 O O . PHE A 1 202 ? 10.087 -7.772 4.968 1.00 94.81 202 PHE A O 1
ATOM 1487 N N . TRP A 1 203 ? 9.249 -9.717 5.691 1.00 95.12 203 TRP A N 1
ATOM 1488 C CA . TRP A 1 203 ? 7.890 -9.395 5.264 1.00 95.12 203 TRP A CA 1
ATOM 1489 C C . TRP A 1 203 ? 7.287 -8.250 6.088 1.00 95.12 203 TRP A C 1
ATOM 1491 O O . TRP A 1 203 ? 6.700 -7.336 5.511 1.00 95.12 203 TRP A O 1
ATOM 1501 N N . LEU A 1 204 ? 7.487 -8.254 7.412 1.00 95.75 204 LEU A N 1
ATOM 1502 C CA . LEU A 1 204 ? 6.996 -7.213 8.323 1.00 95.75 204 LEU A CA 1
ATOM 1503 C C . LEU A 1 204 ? 7.650 -5.845 8.095 1.00 95.75 204 LEU A C 1
ATOM 1505 O O . LEU A 1 204 ? 7.008 -4.825 8.328 1.00 95.75 204 LEU A O 1
ATOM 1509 N N . MET A 1 205 ? 8.893 -5.803 7.607 1.00 94.56 205 MET A N 1
ATOM 1510 C CA . MET A 1 205 ? 9.544 -4.547 7.204 1.00 94.56 205 MET A CA 1
ATOM 1511 C C . MET A 1 205 ? 8.848 -3.883 6.008 1.00 94.56 205 MET A C 1
ATOM 1513 O O . MET A 1 205 ? 8.936 -2.668 5.839 1.00 94.56 205 MET A O 1
ATOM 1517 N N . GLY A 1 206 ? 8.150 -4.678 5.192 1.00 93.44 206 GLY A N 1
ATOM 1518 C CA . GLY A 1 206 ? 7.479 -4.229 3.984 1.00 93.44 206 GLY A CA 1
ATOM 1519 C C . GLY A 1 206 ? 8.443 -3.894 2.843 1.00 93.44 206 GLY A C 1
ATOM 1520 O O . GLY A 1 206 ? 9.582 -3.473 3.029 1.00 93.44 206 GLY A O 1
ATOM 1521 N N . GLY A 1 207 ? 7.963 -4.061 1.612 1.00 93.06 207 GLY A N 1
ATOM 1522 C CA . GLY A 1 207 ? 8.628 -3.528 0.430 1.00 93.06 207 GLY A CA 1
ATOM 1523 C C . GLY A 1 207 ? 8.126 -4.121 -0.877 1.00 93.06 207 GLY A C 1
ATOM 1524 O O . GLY A 1 207 ? 7.203 -4.931 -0.925 1.00 93.06 207 GLY A O 1
ATOM 1525 N N . LEU A 1 208 ? 8.727 -3.654 -1.970 1.00 92.88 208 LEU A N 1
ATOM 1526 C CA . LEU A 1 208 ? 8.221 -3.846 -3.333 1.00 92.88 208 LEU A CA 1
ATOM 1527 C C . LEU A 1 208 ? 9.179 -4.683 -4.194 1.00 92.88 208 LEU A C 1
ATOM 1529 O O . LEU A 1 208 ? 9.165 -4.603 -5.425 1.00 92.88 208 LEU A O 1
ATOM 1533 N N . TRP A 1 209 ? 10.055 -5.473 -3.561 1.00 88.56 209 TRP A N 1
ATOM 1534 C CA . TRP A 1 209 ? 11.089 -6.225 -4.277 1.00 88.56 209 TRP A CA 1
ATOM 1535 C C . TRP A 1 209 ? 10.502 -7.295 -5.201 1.00 88.56 209 TRP A C 1
ATOM 1537 O O . TRP A 1 209 ? 11.012 -7.477 -6.300 1.00 88.56 209 TRP A O 1
ATOM 1547 N N . THR A 1 210 ? 9.390 -7.918 -4.800 1.00 90.69 210 THR A N 1
ATOM 1548 C CA . THR A 1 210 ? 8.668 -8.943 -5.574 1.00 90.69 210 THR A CA 1
ATOM 1549 C C . THR A 1 210 ? 7.524 -8.381 -6.432 1.00 90.69 210 THR A C 1
ATOM 1551 O O . THR A 1 210 ? 6.552 -9.094 -6.690 1.00 90.69 210 THR A O 1
ATOM 1554 N N . ALA A 1 211 ? 7.564 -7.100 -6.812 1.00 95.06 211 ALA A N 1
ATOM 1555 C CA . ALA A 1 211 ? 6.522 -6.501 -7.647 1.00 95.06 211 ALA A CA 1
ATOM 1556 C C . ALA A 1 211 ? 6.392 -7.224 -9.001 1.00 95.06 211 ALA A C 1
ATOM 1558 O O . ALA A 1 211 ? 7.389 -7.599 -9.608 1.00 95.06 211 ALA A O 1
ATOM 1559 N N . SER A 1 212 ? 5.155 -7.409 -9.461 1.00 95.81 212 SER A N 1
ATOM 1560 C CA . SER A 1 212 ? 4.824 -8.034 -10.745 1.00 95.81 212 SER A CA 1
ATOM 1561 C C . SER A 1 212 ? 3.530 -7.442 -11.300 1.00 95.81 212 SER A C 1
ATOM 1563 O O . SER A 1 212 ? 2.741 -6.853 -10.552 1.00 95.81 212 SER A O 1
ATOM 1565 N N . TRP A 1 213 ? 3.278 -7.620 -12.597 1.00 95.38 213 TRP A N 1
ATOM 1566 C CA . TRP A 1 213 ? 2.037 -7.165 -13.229 1.00 95.38 213 TRP A CA 1
ATOM 1567 C C . TRP A 1 213 ? 0.781 -7.777 -12.604 1.00 95.38 213 TRP A C 1
ATOM 1569 O O . TRP A 1 213 ? -0.220 -7.078 -12.462 1.00 95.38 213 TRP A O 1
ATOM 1579 N N . ASP A 1 214 ? 0.834 -9.032 -12.155 1.00 95.06 214 ASP A N 1
ATOM 1580 C CA . ASP A 1 214 ? -0.297 -9.671 -11.469 1.00 95.06 214 ASP A CA 1
ATOM 1581 C C . ASP A 1 214 ? -0.625 -8.970 -10.149 1.00 95.06 214 ASP A C 1
ATOM 1583 O O . ASP A 1 214 ? -1.788 -8.678 -9.864 1.00 95.06 214 ASP A O 1
ATOM 1587 N N . LYS A 1 215 ? 0.405 -8.604 -9.372 1.00 94.25 215 LYS A N 1
ATOM 1588 C CA . LYS A 1 215 ? 0.227 -7.835 -8.134 1.00 94.25 215 LYS A CA 1
ATOM 1589 C C . LYS A 1 215 ? -0.323 -6.447 -8.415 1.00 94.25 215 LYS A C 1
ATOM 1591 O O . LYS A 1 215 ? -1.213 -6.016 -7.688 1.00 94.25 215 LYS A O 1
ATOM 1596 N N . VAL A 1 216 ? 0.158 -5.767 -9.458 1.00 96.50 216 VAL A N 1
ATOM 1597 C CA . VAL A 1 216 ? -0.376 -4.459 -9.870 1.00 96.50 216 VAL A CA 1
ATOM 1598 C C . VAL A 1 216 ? -1.858 -4.578 -10.220 1.00 96.50 216 VAL A C 1
ATOM 1600 O O . VAL A 1 216 ? -2.657 -3.814 -9.687 1.00 96.50 216 VAL A O 1
ATOM 1603 N N . LYS A 1 217 ? -2.249 -5.565 -11.036 1.00 95.44 217 LYS A N 1
ATOM 1604 C CA . LYS A 1 217 ? -3.648 -5.785 -11.432 1.00 95.44 217 LYS A CA 1
ATOM 1605 C C . LYS A 1 217 ? -4.547 -6.020 -10.217 1.00 95.44 217 LYS A C 1
ATOM 1607 O O . LYS A 1 217 ? -5.471 -5.240 -10.000 1.00 95.44 217 LYS A O 1
ATOM 1612 N N . ILE A 1 218 ? -4.242 -7.021 -9.388 1.00 93.88 218 ILE A N 1
ATOM 1613 C CA . ILE A 1 218 ? -5.058 -7.371 -8.211 1.00 93.88 218 ILE A CA 1
ATOM 1614 C C . ILE A 1 218 ? -5.154 -6.187 -7.237 1.00 93.88 218 ILE A C 1
ATOM 1616 O O . ILE A 1 218 ? -6.245 -5.814 -6.804 1.00 93.88 218 ILE A O 1
ATOM 1620 N N . THR A 1 219 ? -4.018 -5.551 -6.940 1.00 94.25 219 THR A N 1
ATOM 1621 C CA . THR A 1 219 ? -3.942 -4.439 -5.983 1.00 94.25 219 THR A CA 1
ATOM 1622 C C . THR A 1 219 ? -4.665 -3.198 -6.505 1.00 94.25 219 THR A C 1
ATOM 1624 O O . THR A 1 219 ? -5.376 -2.543 -5.746 1.00 94.25 219 THR A O 1
ATOM 1627 N N . SER A 1 220 ? -4.551 -2.892 -7.802 1.00 96.25 220 SER A N 1
ATOM 1628 C CA . SER A 1 220 ? -5.239 -1.750 -8.415 1.00 96.25 220 SER A CA 1
ATOM 1629 C C . SER A 1 220 ? -6.757 -1.872 -8.315 1.00 96.25 220 SER A C 1
ATOM 1631 O O . SER A 1 220 ? -7.407 -0.912 -7.915 1.00 96.25 220 SER A O 1
ATOM 1633 N N . VAL A 1 221 ? -7.321 -3.056 -8.583 1.00 96.31 221 VAL A N 1
ATOM 1634 C CA . VAL A 1 221 ? -8.770 -3.290 -8.493 1.00 96.31 221 VAL A CA 1
ATOM 1635 C C . VAL A 1 221 ? -9.263 -3.064 -7.065 1.00 96.31 221 VAL A C 1
ATOM 1637 O O . VAL A 1 221 ? -10.225 -2.325 -6.860 1.00 96.31 221 VAL A O 1
ATOM 1640 N N . MET A 1 222 ? -8.580 -3.639 -6.072 1.00 94.12 222 MET A N 1
ATOM 1641 C CA . MET A 1 222 ? -8.954 -3.486 -4.663 1.00 94.12 222 MET A CA 1
ATOM 1642 C C . MET A 1 222 ? -8.839 -2.036 -4.177 1.00 94.12 222 MET A C 1
ATOM 1644 O O . MET A 1 222 ? -9.745 -1.536 -3.510 1.00 94.12 222 MET A O 1
ATOM 1648 N N . ILE A 1 223 ? -7.752 -1.343 -4.529 1.00 96.25 223 ILE A N 1
ATOM 1649 C CA . ILE A 1 223 ? -7.516 0.045 -4.111 1.00 96.25 223 ILE A CA 1
ATOM 1650 C C . ILE A 1 223 ? -8.502 0.996 -4.783 1.00 96.25 223 ILE A C 1
ATOM 1652 O O . ILE A 1 223 ? -9.103 1.816 -4.097 1.00 96.25 223 ILE A O 1
ATOM 1656 N N . ILE A 1 224 ? -8.709 0.884 -6.099 1.00 96.62 224 ILE A N 1
ATOM 1657 C CA . ILE A 1 224 ? -9.664 1.733 -6.823 1.00 96.62 224 ILE A CA 1
ATOM 1658 C C . ILE A 1 224 ? -11.067 1.531 -6.254 1.00 96.62 224 ILE A C 1
ATOM 1660 O O . ILE A 1 224 ? -11.756 2.511 -5.982 1.00 96.62 224 ILE A O 1
ATOM 1664 N N . PHE A 1 225 ? -11.471 0.283 -6.002 1.00 96.44 225 PHE A N 1
ATOM 1665 C CA . PHE A 1 225 ? -12.748 -0.008 -5.359 1.00 96.44 225 PHE A CA 1
ATOM 1666 C C . PHE A 1 225 ? -12.863 0.665 -3.981 1.00 96.44 225 PHE A C 1
ATOM 1668 O O . PHE A 1 225 ? -13.837 1.372 -3.727 1.00 96.44 225 PHE A O 1
ATOM 1675 N N . GLY A 1 226 ? -11.851 0.525 -3.118 1.00 95.25 226 GLY A N 1
ATOM 1676 C CA . GLY A 1 226 ? -11.833 1.164 -1.798 1.00 95.25 226 GLY A CA 1
ATOM 1677 C C . GLY A 1 226 ? -11.884 2.695 -1.861 1.00 95.25 226 GLY A C 1
ATOM 1678 O O . GLY A 1 226 ? -12.651 3.317 -1.126 1.00 95.25 226 GLY A O 1
ATOM 1679 N N . ILE A 1 227 ? -11.130 3.310 -2.779 1.00 95.94 227 ILE A N 1
ATOM 1680 C CA . ILE A 1 227 ? -11.143 4.761 -3.007 1.00 95.94 227 ILE A CA 1
ATOM 1681 C C . ILE A 1 227 ? -12.525 5.219 -3.484 1.00 95.94 227 ILE A C 1
ATOM 1683 O O . ILE A 1 227 ? -13.031 6.216 -2.977 1.00 95.94 227 ILE A O 1
ATOM 1687 N N . LEU A 1 228 ? -13.165 4.503 -4.414 1.00 95.88 228 LEU A N 1
ATOM 1688 C CA . LEU A 1 228 ? -14.508 4.842 -4.900 1.00 95.88 228 LEU A CA 1
ATOM 1689 C C . LEU A 1 228 ? -15.558 4.761 -3.786 1.00 95.88 228 LEU A C 1
ATOM 1691 O O . LEU A 1 228 ? -16.407 5.649 -3.678 1.00 95.88 228 LEU A O 1
ATOM 1695 N N . VAL A 1 229 ? -15.478 3.734 -2.934 1.00 94.69 229 VAL A N 1
ATOM 1696 C CA . VAL A 1 229 ? -16.350 3.600 -1.760 1.00 94.69 229 VAL A CA 1
ATOM 1697 C C . VAL A 1 229 ? -16.133 4.768 -0.796 1.00 94.69 229 VAL A C 1
ATOM 1699 O O . VAL A 1 229 ? -17.100 5.426 -0.421 1.00 94.69 229 VAL A O 1
ATOM 1702 N N . LEU A 1 230 ? -14.889 5.098 -0.440 1.00 93.12 230 LEU A N 1
ATOM 1703 C CA . LEU A 1 230 ? -14.601 6.238 0.440 1.00 93.12 230 LEU A CA 1
ATOM 1704 C C . LEU A 1 230 ? -15.036 7.571 -0.172 1.00 93.12 230 LEU A C 1
ATOM 1706 O O . LEU A 1 230 ? -15.617 8.407 0.517 1.00 93.12 230 LEU A O 1
ATOM 1710 N N . TYR A 1 231 ? -14.819 7.758 -1.473 1.00 92.69 231 TYR A N 1
ATOM 1711 C CA . TYR A 1 231 ? -15.229 8.961 -2.189 1.00 92.69 231 TYR A CA 1
ATOM 1712 C C . TYR A 1 231 ? -16.747 9.161 -2.139 1.00 92.69 231 TYR A C 1
ATOM 1714 O O . TYR A 1 231 ? -17.216 10.281 -1.930 1.00 92.69 231 TYR A O 1
ATOM 1722 N N . ARG A 1 232 ? -17.530 8.077 -2.240 1.00 93.31 232 ARG A N 1
ATOM 1723 C CA . ARG A 1 232 ? -18.990 8.120 -2.072 1.00 93.31 232 ARG A CA 1
ATOM 1724 C C . ARG A 1 232 ? -19.411 8.642 -0.694 1.00 93.31 232 ARG A C 1
ATOM 1726 O O . ARG A 1 232 ? -20.429 9.323 -0.610 1.00 93.31 232 ARG A O 1
ATOM 1733 N N . PHE A 1 233 ? -18.629 8.369 0.351 1.00 89.50 233 PHE A N 1
ATOM 1734 C CA . PHE A 1 233 ? -18.878 8.823 1.725 1.00 89.50 233 PHE A CA 1
ATOM 1735 C C . PHE A 1 233 ? -18.111 10.097 2.115 1.00 89.50 233 PHE A C 1
ATOM 1737 O O . PHE A 1 233 ? -18.210 10.543 3.258 1.00 89.50 233 PHE A O 1
ATOM 1744 N N . ALA A 1 234 ? -17.389 10.732 1.186 1.00 89.00 234 ALA A N 1
ATOM 1745 C CA . ALA A 1 234 ? -16.578 11.914 1.481 1.00 89.00 234 ALA A CA 1
ATOM 1746 C C . ALA A 1 234 ? -17.405 13.080 2.048 1.00 89.00 234 ALA A C 1
ATOM 1748 O O . ALA A 1 234 ? -16.930 13.821 2.906 1.00 89.00 234 ALA A O 1
ATOM 1749 N N . TRP A 1 235 ? -18.658 13.236 1.609 1.00 84.88 235 TRP A N 1
ATOM 1750 C CA . TRP A 1 235 ? -19.548 14.254 2.166 1.00 84.88 235 TRP A CA 1
ATOM 1751 C C . TRP A 1 235 ? -19.928 13.948 3.618 1.00 84.88 235 TRP A C 1
ATOM 1753 O O . TRP A 1 235 ? -19.800 14.820 4.469 1.00 84.88 235 TRP A O 1
ATOM 1763 N N . SER A 1 236 ? -20.298 12.703 3.924 1.00 85.75 236 SER A N 1
ATOM 1764 C CA . SER A 1 236 ? -20.608 12.268 5.290 1.00 85.75 236 SER A CA 1
ATOM 1765 C C . SER A 1 236 ? -19.408 12.429 6.230 1.00 85.75 236 SER A C 1
ATOM 1767 O O . SER A 1 236 ? -19.577 12.883 7.358 1.00 85.75 236 SER A O 1
ATOM 1769 N N . LEU A 1 237 ? -18.190 12.139 5.754 1.00 85.44 237 LEU A N 1
ATOM 1770 C CA . LEU A 1 237 ? -16.950 12.413 6.492 1.00 85.44 237 LEU A CA 1
ATOM 1771 C C . LEU A 1 237 ? -16.789 13.914 6.799 1.00 85.44 237 LEU A C 1
ATOM 1773 O O . LEU A 1 237 ? -16.465 14.276 7.927 1.00 85.44 237 LEU A O 1
ATOM 1777 N N . ASN A 1 238 ? -17.073 14.794 5.831 1.00 85.56 238 ASN A N 1
ATOM 1778 C CA . ASN A 1 238 ? -17.025 16.244 6.048 1.00 85.56 238 ASN A CA 1
ATOM 1779 C C . ASN A 1 238 ? -18.091 16.732 7.035 1.00 85.56 238 ASN A C 1
ATOM 1781 O O . ASN A 1 238 ? -17.816 17.628 7.826 1.00 85.56 238 ASN A O 1
ATOM 1785 N N . VAL A 1 239 ? -19.294 16.156 7.002 1.00 83.31 239 VAL A N 1
ATOM 1786 C CA . VAL A 1 239 ? -20.360 16.496 7.955 1.00 83.31 239 VAL A CA 1
ATOM 1787 C C . VAL A 1 239 ? -19.968 16.076 9.368 1.00 83.31 239 VAL A C 1
ATOM 1789 O O . VAL A 1 239 ? -20.160 16.851 10.300 1.00 83.31 239 VAL A O 1
ATOM 1792 N N . MET A 1 240 ? -19.334 14.909 9.538 1.00 79.00 240 MET A N 1
ATOM 1793 C CA . MET A 1 240 ? -18.844 14.487 10.853 1.00 79.00 240 MET A CA 1
ATOM 1794 C C . MET A 1 240 ? -17.877 15.510 11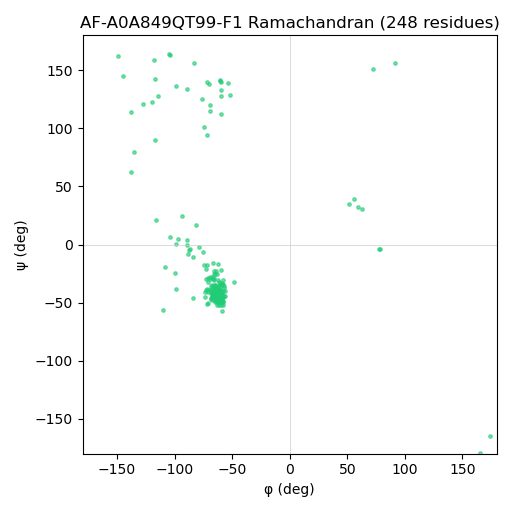.463 1.00 79.00 240 MET A C 1
ATOM 1796 O O . MET A 1 240 ? -17.949 15.742 12.668 1.00 79.00 240 MET A O 1
ATOM 1800 N N . LEU A 1 241 ? -17.043 16.187 10.665 1.00 78.31 241 LEU A N 1
ATOM 1801 C CA . LEU A 1 241 ? -16.123 17.228 11.148 1.00 78.31 241 LEU A CA 1
ATOM 1802 C C . LEU A 1 241 ? -16.825 18.462 11.747 1.00 78.31 241 LEU A C 1
ATOM 1804 O O . LEU A 1 241 ? -16.216 19.137 12.572 1.00 78.31 241 LEU A O 1
ATOM 1808 N N . LEU A 1 242 ? -18.086 18.743 11.393 1.00 73.38 242 LEU A N 1
ATOM 1809 C CA . LEU A 1 242 ? -18.834 19.922 11.866 1.00 73.38 242 LEU A CA 1
ATOM 1810 C C . LEU A 1 242 ? -19.319 19.805 13.328 1.00 73.38 242 LEU A C 1
ATOM 1812 O O . LEU A 1 242 ? -19.794 20.780 13.894 1.00 73.38 242 LEU A O 1
ATOM 1816 N N . GLY A 1 243 ? -19.156 18.643 13.975 1.00 64.50 243 GLY A N 1
ATOM 1817 C CA . GLY A 1 243 ? -19.603 18.418 15.359 1.00 64.50 243 GLY A CA 1
ATOM 1818 C C . GLY A 1 243 ? -21.026 17.849 15.453 1.00 64.50 243 GLY A C 1
ATOM 1819 O O . GLY A 1 243 ? -21.818 17.96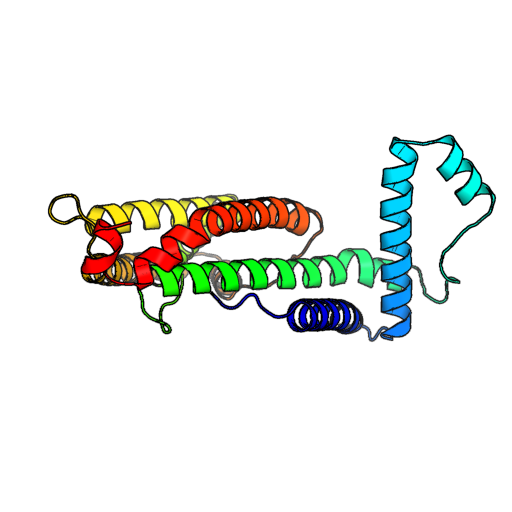8 14.521 1.00 64.50 243 GLY A O 1
ATOM 1820 N N . GLU A 1 244 ? -21.345 17.173 16.566 1.00 61.88 244 GLU A N 1
ATOM 1821 C CA . GLU A 1 244 ? -22.637 16.475 16.728 1.00 61.88 244 GLU A CA 1
ATOM 1822 C C . GLU A 1 244 ? -23.844 17.432 16.761 1.00 61.88 244 GLU A C 1
ATOM 1824 O O . GLU A 1 244 ? -24.907 17.072 16.263 1.00 61.88 244 GLU A O 1
ATOM 1829 N N . GLU A 1 245 ? -23.673 18.665 17.259 1.00 56.81 245 GLU A N 1
ATOM 1830 C CA . GLU A 1 245 ? -24.753 19.664 17.345 1.00 56.81 245 GLU A CA 1
ATOM 1831 C C . GLU A 1 245 ? -25.263 20.148 15.984 1.00 56.81 245 GLU A C 1
ATOM 1833 O O . GLU A 1 245 ? -26.428 20.505 15.880 1.00 56.81 245 GLU A O 1
ATOM 1838 N N . GLN A 1 246 ? -24.431 20.171 14.939 1.00 51.34 246 GLN A N 1
ATOM 1839 C CA . GLN A 1 246 ? -24.820 20.669 13.610 1.00 51.34 246 GLN A CA 1
ATOM 1840 C C . GLN A 1 246 ? -25.175 19.537 12.639 1.00 51.34 246 GLN A C 1
ATOM 1842 O O . GLN A 1 246 ? -25.976 19.740 11.730 1.00 51.34 246 GLN A O 1
ATOM 1847 N N . ALA A 1 247 ? -24.642 18.330 12.860 1.00 52.19 247 ALA A N 1
ATOM 1848 C CA . ALA A 1 247 ? -24.942 17.154 12.045 1.00 52.19 247 ALA A CA 1
ATOM 1849 C C . ALA A 1 247 ? -26.353 16.582 12.281 1.00 52.19 247 ALA A C 1
ATOM 1851 O O . ALA A 1 247 ? -26.865 15.894 11.410 1.00 52.19 247 ALA A O 1
ATOM 1852 N N . GLN A 1 248 ? -26.999 16.859 13.423 1.00 54.88 248 GLN A N 1
ATOM 1853 C CA . GLN A 1 248 ? -28.396 16.453 13.657 1.00 54.88 248 GLN A CA 1
ATOM 1854 C C . GLN A 1 248 ? -29.426 17.295 12.881 1.00 54.88 248 GLN A C 1
ATOM 1856 O O . GLN A 1 248 ? -30.568 16.861 12.743 1.00 54.88 248 GLN A O 1
ATOM 1861 N N . TYR A 1 249 ? -29.046 18.478 12.382 1.00 50.75 249 TYR A N 1
ATOM 1862 C CA . TYR A 1 249 ? -29.944 19.395 11.664 1.00 50.75 249 TYR A CA 1
ATOM 1863 C C . TYR A 1 249 ? -29.837 19.311 10.124 1.00 50.75 249 TYR A C 1
ATOM 1865 O O . TYR A 1 249 ? -30.547 20.052 9.442 1.00 50.75 249 TYR A O 1
ATOM 1873 N N . LEU A 1 250 ? -28.975 18.442 9.574 1.00 54.75 250 LEU A N 1
ATOM 1874 C CA . LEU A 1 250 ? -28.736 18.231 8.132 1.00 54.75 250 LEU A CA 1
ATOM 1875 C C . LEU A 1 250 ? -29.038 16.787 7.720 1.00 54.75 250 LEU A C 1
ATOM 1877 O O . LEU A 1 250 ? -29.522 16.609 6.580 1.00 54.75 250 LEU A O 1
#

Sequence (250 aa):
MAKPGKSVIFILALLLIAAVISNTAIGSTSISPDVSAKILVTKIFESILEMTGKIFPSVTANMQANGYYPVEKTWTDSQEIIISDIRLPRVLLAALVGAALSTAGCAMQGLLKNPMADPYIIGMSSGAALGASLAFVMLLPVQFLSFIGAVITIFVVYNISKIGGKVPVDTLLLSGIAVGSLLAAFTSLIIFISHSPHQIIFWLMGGLWTASWDKVKITSVMIIFGILVLYRFAWSLNVMLLGEEQAQYL

Solvent-accessible surface area (backbone atoms only — not comparable to full-atom values): 13421 Å² total; per-residue (Å²): 132,84,74,76,53,72,65,54,58,51,51,53,52,52,51,51,52,52,48,52,36,50,56,43,12,58,62,103,59,85,42,57,50,67,59,38,43,52,51,50,54,46,53,52,49,52,52,53,46,55,60,44,29,78,76,40,52,72,59,40,52,53,40,61,74,67,67,73,62,96,61,86,85,88,72,53,72,68,58,49,48,47,37,63,60,50,32,42,2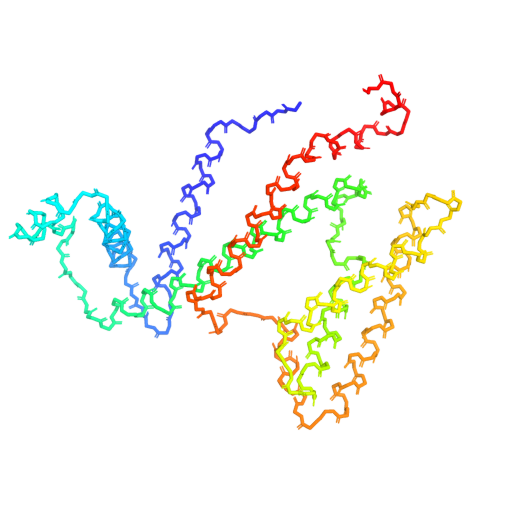5,28,52,52,40,50,52,52,52,51,52,45,52,53,51,44,25,54,51,37,17,36,73,68,70,31,92,86,44,57,64,53,52,45,14,29,52,28,20,22,49,29,19,31,45,51,12,66,76,69,73,45,64,39,72,58,35,14,49,51,26,17,53,53,31,40,53,52,24,58,60,70,16,48,56,95,91,40,69,51,65,69,43,35,46,54,34,4,49,54,52,22,51,53,33,43,52,52,31,51,50,50,42,71,73,42,96,58,37,64,63,48,52,57,57,73,71,57,84,60,87,85,40,29,63,68,56,36,54,58,49,47,56,54,44,53,50,52,50,52,55,50,58,74,42,45,64,60,40,55,44,58,62,67,36,75,85,56,50,77,79,111

Radius of gyration: 23.17 Å; Cα contacts (8 Å, |Δi|>4): 223; chains: 1; bounding box: 52×48×67 Å

Secondary structure (DSSP, 8-state):
--PPPHHHHHHHHHHHHHHHHHHHH-SSS---HHHHHHHHHHHHHHHHHHHHHHH-HHHHHHHHHTT--SS---S-HHHHHIIIIIIHHHHHHHHHHHHHHHHHHHHHHHHHT-TT--TTTTSHHHHHHHHHHHHHHHT--HHHHHHHHHHHHHHHHHHHT-BTTB--HHHHHHHHHHHHHHHHHHHHHHHHH-S-HHHHHHHHH---TT--HHHHHHHHHHHHHHHHHHHHTHHHHHHHHT-HHHHTT-

Foldseek 3Di:
DDDDPPVVVVVVVVVLVVQLLVQLCDDPDHRDSVLSVLLVVQVVVVVVLVVVCVVPVPVSVVCVVVVDGVDDNPDDPVSSCSSPWARNLQSLVVVLVVLLQVLLLVLQCLVLVHNPDGNCLLLLLLQLLLQLLVCLQVVHDSVVRSNVRSVVSNVQLQVQQDDPNDRDSVSSNVSSVVSNVVSVVSSVVSLVPDPCNVVSVVVSVDGRNPGGPVCSVVSVVVSVVVSVVVVVCVVVSVLVSVDPVRSVVD

pLDDT: mean 89.04, std 10.25, range [50.75, 98.38]

Nearest PDB structures (foldseek):
  5b57-assembly1_A  TM=8.623E-01  e=2.416E-08  Burkholderia cenocepacia J2315
  5b58-assembly1_B  TM=8.315E-01  e=1.150E-08  Burkholderia cenocepacia J2315
  2nq2-assembly1_A  TM=9.102E-01  e=1.475E-07  Haemophilus influenzae
  2nq2-assembly1_B  TM=9.121E-01  e=3.908E-07  Haemophilus influenzae
  7kyp-assembly4_N  TM=6.722E-01  e=4.670E-02  Streptococcus pneumoniae D39

Mean predicted aligned error: 6.85 Å